Protein AF-A0A496A7C9-F1 (afdb_monomer_lite)

Radius of gyration: 26.33 Å; chains: 1; bounding box: 68×48×75 Å

pLDDT: mean 84.64, std 9.8, range [48.31, 96.0]

Secondary structure (DSSP, 8-state):
-HHHHHHHHHHHHHHHHHHHHHHS-HHHHHHHHHHHHHHHHHHHTSHHHHHSSHHHHHHHHTSSSPPHHHHHHHHHHHHHHHHHHHHSTTHHHHHHHHHHHHHHHHHHHHHHHHHHHHHHHHHHHHHHHHHHHHHHTT-S-PPPPS--TTTT---HHHHHHHHHHHHHH--HHHHHHHHHHHHHHHHHHHHHHHHHHHTT----HHHHHHHTTGGGHHHHHHHHHHHHHHHHHHHHHHHHHHHHHHHHHHHHHHHHHTT----PPPP------

Foldseek 3Di:
DVVVVVVVVVVVVQVLLVVLCVVVVVLLVVQLVVLLVVVLVVLCVDCCCVVVCLVVVLCVLCPPVHDPVSVVVSVVSSVVSSVCCCPPVNVVVSCCSRNVLSVLLSSLLSLLQLVLQVVLVVQQVVLVVVQVVCVVVVPPDRDDGDDCVVVDPPDPVVLLVVLVVVCVVPVVQLVVQLVVLLVVLLVVVVVVQVVCVVVVNDPPPVVCVVCSVVVSVVSNVSSVSSSSSSSSSSVNNNNVLSVQQVVLVVVVVVCVVVVHDDDDDRDDDDSPD

Sequence (273 aa):
MRFIARLVEDVMKIPKTLFFMVLNPIPLIVHLTWWSLFAALSIVFDDPFIEGGRWRQVAQIVSPPSSFGNYVTAVSIIFDEIIKEFTSDGGTYFFIFVMFPAFTISYREARGNLQGIAREQQAWTRWYHRQQETIAQENTFGESPPSSEDRKVNSYFRKALKTLLSMARNPMPLIVHFAYWFSAFTLFFAVIFAVTEWAGIVDTAGEFVKMLPGFALPPLVLALLSSYQETRGTVKGIAKVQQAWTEWHHRQQEAKTQETRFNAPPPLFDTAG

Structure (mmCIF, N/CA/C/O backbone):
data_AF-A0A496A7C9-F1
#
_entry.id   AF-A0A496A7C9-F1
#
loop_
_atom_site.group_PDB
_atom_site.id
_atom_site.type_symbol
_atom_site.label_atom_id
_atom_site.label_alt_id
_atom_site.label_comp_id
_atom_site.label_asym_id
_atom_site.label_entity_id
_atom_site.label_seq_id
_atom_site.pdbx_PDB_ins_code
_atom_site.Cartn_x
_atom_site.Cartn_y
_atom_site.Cartn_z
_atom_site.occupancy
_atom_site.B_iso_or_equiv
_atom_site.auth_seq_id
_atom_site.auth_comp_id
_atom_site.auth_asym_id
_atom_site.auth_atom_id
_atom_site.pdbx_PDB_model_num
ATOM 1 N N . MET A 1 1 ? -23.461 -20.975 -6.058 1.00 74.12 1 MET A N 1
ATOM 2 C CA . MET A 1 1 ? -23.997 -19.708 -5.497 1.00 74.12 1 MET A CA 1
ATOM 3 C C . MET A 1 1 ? -23.041 -18.990 -4.536 1.00 74.12 1 MET A C 1
ATOM 5 O O . MET A 1 1 ? -22.761 -17.829 -4.789 1.00 74.12 1 MET A O 1
ATOM 9 N N . ARG A 1 2 ? -22.476 -19.627 -3.490 1.00 84.25 2 ARG A N 1
ATOM 10 C CA . ARG A 1 2 ? -21.568 -18.944 -2.526 1.00 84.25 2 ARG A CA 1
ATOM 11 C C . ARG A 1 2 ? -20.325 -18.283 -3.150 1.00 84.25 2 ARG A C 1
ATOM 13 O O . ARG A 1 2 ? -19.909 -17.232 -2.683 1.00 84.25 2 ARG A O 1
ATOM 20 N N . PHE A 1 3 ? -19.750 -18.878 -4.198 1.00 82.44 3 PHE A N 1
ATOM 21 C CA . PHE A 1 3 ? -18.603 -18.306 -4.916 1.00 82.44 3 PHE A CA 1
ATOM 22 C C . PHE A 1 3 ? -18.962 -17.005 -5.651 1.00 82.44 3 PHE A C 1
ATOM 24 O O . PHE A 1 3 ? -18.274 -16.006 -5.492 1.00 82.44 3 PHE A O 1
ATOM 31 N N . ILE A 1 4 ? -20.085 -16.998 -6.377 1.00 79.06 4 ILE A N 1
ATOM 32 C CA . ILE A 1 4 ? -20.571 -15.821 -7.114 1.00 79.06 4 ILE A CA 1
ATOM 33 C C . ILE A 1 4 ? -20.898 -14.681 -6.145 1.00 79.06 4 ILE A C 1
ATOM 35 O O . ILE A 1 4 ? -20.503 -13.550 -6.390 1.00 79.06 4 ILE A O 1
ATOM 39 N N . ALA A 1 5 ? -21.542 -14.980 -5.011 1.00 81.62 5 ALA A N 1
ATOM 40 C CA . ALA A 1 5 ? -21.825 -13.971 -3.991 1.00 81.62 5 ALA A CA 1
ATOM 41 C C . ALA A 1 5 ? -20.541 -13.321 -3.441 1.00 81.62 5 ALA A C 1
ATOM 43 O O . ALA A 1 5 ? -20.479 -12.100 -3.343 1.00 81.62 5 ALA A O 1
ATOM 44 N N . ARG A 1 6 ? -19.494 -14.115 -3.158 1.00 80.75 6 ARG A N 1
ATOM 45 C CA . ARG A 1 6 ? -18.183 -13.585 -2.737 1.00 80.75 6 ARG A CA 1
ATOM 46 C C . ARG A 1 6 ? -17.515 -12.750 -3.827 1.00 80.75 6 ARG A C 1
ATOM 48 O O . ARG A 1 6 ? -16.959 -11.705 -3.523 1.00 80.75 6 ARG A O 1
ATOM 55 N N . LEU A 1 7 ? -17.597 -13.189 -5.083 1.00 78.25 7 LEU A N 1
ATOM 56 C CA . LEU A 1 7 ? -17.039 -12.449 -6.212 1.00 78.25 7 LEU A CA 1
ATOM 57 C C . LEU A 1 7 ? -17.712 -11.077 -6.361 1.00 78.25 7 LEU A C 1
ATOM 59 O O . LEU A 1 7 ? -17.025 -10.070 -6.477 1.00 78.25 7 LEU A O 1
ATOM 63 N N . VAL A 1 8 ? -19.046 -11.030 -6.312 1.00 79.25 8 VAL A N 1
ATOM 64 C CA . VAL A 1 8 ? -19.816 -9.777 -6.385 1.00 79.25 8 VAL A CA 1
ATOM 65 C C . VAL A 1 8 ? -19.461 -8.858 -5.216 1.00 79.25 8 VAL A C 1
ATOM 67 O O . VAL A 1 8 ? -19.205 -7.673 -5.423 1.00 79.25 8 VAL A O 1
ATOM 70 N N . GLU A 1 9 ? -19.373 -9.405 -4.002 1.00 83.00 9 GLU A N 1
ATOM 71 C CA . GLU A 1 9 ? -18.958 -8.652 -2.817 1.00 83.00 9 GLU A CA 1
ATOM 72 C C . GLU A 1 9 ? -17.548 -8.061 -2.979 1.00 83.00 9 GLU A C 1
ATOM 74 O O . GLU A 1 9 ? -17.307 -6.910 -2.615 1.00 83.00 9 GLU A O 1
ATOM 79 N N . ASP A 1 10 ? -16.617 -8.819 -3.558 1.00 83.94 10 ASP A N 1
ATOM 80 C CA . ASP A 1 10 ? -15.249 -8.363 -3.788 1.00 83.94 10 ASP A CA 1
ATOM 81 C C . ASP A 1 10 ? -15.159 -7.315 -4.904 1.00 83.94 10 ASP A C 1
ATOM 83 O O . ASP A 1 10 ? -14.413 -6.345 -4.760 1.00 83.94 10 ASP A O 1
ATOM 87 N N . VAL A 1 11 ? -15.968 -7.429 -5.962 1.00 82.88 11 VAL A N 1
ATOM 88 C CA . VAL A 1 11 ? -16.063 -6.407 -7.018 1.00 82.88 11 VAL A CA 1
ATOM 89 C C . VAL A 1 11 ? -16.583 -5.087 -6.446 1.00 82.88 11 VAL A C 1
ATOM 91 O O . VAL A 1 11 ? -16.019 -4.033 -6.733 1.00 82.88 11 VAL A O 1
ATOM 94 N N . MET A 1 12 ? -17.584 -5.121 -5.562 1.00 85.00 12 MET A N 1
ATOM 95 C CA . MET A 1 12 ? -18.120 -3.914 -4.915 1.00 85.00 12 MET A CA 1
ATOM 96 C C . MET A 1 12 ? -17.115 -3.212 -3.982 1.00 85.00 12 MET A C 1
ATOM 98 O O . MET A 1 12 ? -17.267 -2.023 -3.695 1.00 85.00 12 MET A O 1
ATOM 102 N N . LYS A 1 13 ? -16.069 -3.908 -3.515 1.00 90.38 13 LYS A N 1
ATOM 103 C CA . LYS A 1 13 ? -14.991 -3.315 -2.699 1.00 90.38 13 LYS A CA 1
ATOM 104 C C . LYS A 1 13 ? -13.980 -2.528 -3.534 1.00 90.38 13 LYS A C 1
ATOM 106 O O . LYS A 1 13 ? -13.285 -1.677 -2.972 1.00 90.38 13 LYS A O 1
ATOM 111 N N . ILE A 1 14 ? -13.891 -2.782 -4.844 1.00 91.56 14 ILE A N 1
ATOM 112 C CA . ILE A 1 14 ? -12.918 -2.118 -5.723 1.00 91.56 14 ILE A CA 1
ATOM 113 C C . ILE A 1 14 ? -13.194 -0.605 -5.810 1.00 91.56 14 ILE A C 1
ATOM 115 O O . ILE A 1 14 ? -12.288 0.151 -5.453 1.00 91.56 14 ILE A O 1
ATOM 119 N N . PRO A 1 15 ? -14.407 -0.123 -6.171 1.00 92.88 15 PRO A N 1
ATOM 120 C CA . PRO A 1 15 ? -14.681 1.315 -6.249 1.00 92.88 15 PRO A CA 1
ATOM 121 C C . PRO A 1 15 ? -14.447 2.034 -4.921 1.00 92.88 15 PRO A C 1
ATOM 123 O O . PRO A 1 15 ? -13.837 3.096 -4.903 1.00 92.88 15 PRO A O 1
ATOM 126 N N . LYS A 1 16 ? -14.842 1.415 -3.801 1.00 90.38 16 LYS A N 1
ATOM 127 C CA . LYS A 1 16 ? -14.626 1.966 -2.455 1.00 90.38 16 LYS A CA 1
ATOM 128 C C . LYS A 1 16 ? -13.148 2.127 -2.125 1.00 90.38 16 LYS A C 1
ATOM 130 O O . LYS A 1 16 ? -12.730 3.146 -1.585 1.00 90.38 16 LYS A O 1
ATOM 135 N N . THR A 1 17 ? -12.340 1.126 -2.470 1.00 93.56 17 THR A N 1
ATOM 136 C CA . THR A 1 17 ? -10.892 1.171 -2.241 1.00 93.56 17 THR A CA 1
ATOM 137 C C . THR A 1 17 ? -10.233 2.237 -3.116 1.00 93.56 17 THR A C 1
ATOM 139 O O . THR A 1 17 ? -9.382 2.982 -2.632 1.00 93.56 17 THR A O 1
ATOM 142 N N . LEU A 1 18 ? -10.653 2.356 -4.379 1.00 93.94 18 LEU A N 1
ATOM 143 C CA . LEU A 1 18 ? -10.179 3.400 -5.288 1.00 93.94 18 LEU A CA 1
ATOM 144 C C . LEU A 1 18 ? -10.565 4.796 -4.795 1.00 93.94 18 LEU A C 1
ATOM 146 O O . LEU A 1 18 ? -9.706 5.668 -4.719 1.00 93.94 18 LEU A O 1
ATOM 150 N N . PHE A 1 19 ? -11.818 4.994 -4.388 1.00 94.19 19 PHE A N 1
ATOM 151 C CA . PHE A 1 19 ? -12.289 6.253 -3.820 1.00 94.19 19 PHE A CA 1
ATOM 152 C C . PHE A 1 19 ? -11.509 6.623 -2.552 1.00 94.19 19 PHE A C 1
ATOM 154 O O . PHE A 1 19 ? -11.002 7.737 -2.435 1.00 94.19 19 PHE A O 1
ATOM 161 N N . PHE A 1 20 ? -11.297 5.662 -1.647 1.00 92.44 20 PHE A N 1
ATOM 162 C CA . PHE A 1 20 ? -10.473 5.860 -0.454 1.00 92.44 20 PHE A CA 1
ATOM 163 C C . PHE A 1 20 ? -9.033 6.264 -0.796 1.00 92.44 20 PHE A C 1
ATOM 165 O O . PHE A 1 20 ? -8.463 7.136 -0.136 1.00 92.44 20 PHE A O 1
ATOM 172 N N . MET A 1 21 ? -8.443 5.646 -1.822 1.00 94.25 21 MET A N 1
ATOM 173 C CA . MET A 1 21 ? -7.103 5.979 -2.302 1.00 94.25 21 MET A CA 1
ATOM 174 C C . MET A 1 21 ? -7.046 7.390 -2.902 1.00 94.25 21 MET A C 1
ATOM 176 O O . MET A 1 21 ? -6.104 8.122 -2.617 1.00 94.25 21 MET A O 1
ATOM 180 N N . VAL A 1 22 ? -8.061 7.806 -3.667 1.00 92.62 22 VAL A N 1
ATOM 181 C CA . VAL A 1 22 ? -8.163 9.168 -4.224 1.00 92.62 22 VAL A CA 1
ATOM 182 C C . VAL A 1 22 ? -8.283 10.213 -3.114 1.00 92.62 22 VAL A C 1
ATOM 184 O O . VAL A 1 22 ? -7.610 11.238 -3.165 1.00 92.62 22 VAL A O 1
ATOM 187 N N . LEU A 1 23 ? -9.070 9.936 -2.069 1.00 91.81 23 LEU A N 1
ATOM 188 C CA . LEU A 1 23 ? -9.181 10.811 -0.896 1.00 91.81 23 LEU A CA 1
ATOM 189 C C . LEU A 1 23 ? -7.909 10.840 -0.034 1.00 91.81 23 LEU A C 1
ATOM 191 O O . LEU A 1 23 ? -7.723 11.755 0.767 1.00 91.81 23 LEU A O 1
ATOM 195 N N . ASN A 1 24 ? -7.028 9.847 -0.175 1.00 90.38 24 ASN A N 1
ATOM 196 C CA . ASN A 1 24 ? -5.774 9.739 0.564 1.00 90.38 24 ASN A CA 1
ATOM 197 C C . ASN A 1 24 ? -4.604 9.520 -0.409 1.00 90.38 24 ASN A C 1
ATOM 199 O O . ASN A 1 24 ? -3.995 8.450 -0.378 1.00 90.38 24 ASN A O 1
ATOM 203 N N . PRO A 1 25 ? -4.245 10.510 -1.249 1.00 92.19 25 PRO A N 1
ATOM 204 C CA . PRO A 1 25 ? -3.313 10.309 -2.360 1.00 92.19 25 PRO A CA 1
ATOM 205 C C . PRO A 1 25 ? -1.847 10.213 -1.919 1.00 92.19 25 PRO A C 1
ATOM 207 O O . PRO A 1 25 ? -0.990 9.856 -2.721 1.00 92.19 25 PRO A O 1
ATOM 210 N N . ILE A 1 26 ? -1.532 10.515 -0.652 1.00 90.81 26 ILE A N 1
ATOM 211 C CA . ILE A 1 26 ? -0.152 10.565 -0.139 1.00 90.81 26 ILE A CA 1
ATOM 212 C C . ILE A 1 26 ? 0.637 9.278 -0.443 1.00 90.81 26 ILE A C 1
ATOM 214 O O . ILE A 1 26 ? 1.744 9.402 -0.961 1.00 90.81 26 ILE A O 1
ATOM 218 N N . PRO A 1 27 ? 0.130 8.053 -0.188 1.00 88.81 27 PRO A N 1
ATOM 219 C CA . PRO A 1 27 ? 0.852 6.834 -0.543 1.00 88.81 27 PRO A CA 1
ATOM 220 C C . PRO A 1 27 ? 1.138 6.710 -2.039 1.00 88.81 27 PRO A C 1
ATOM 222 O O . PRO A 1 27 ? 2.217 6.262 -2.409 1.00 88.81 27 PRO A O 1
ATOM 225 N N . LEU A 1 28 ? 0.196 7.123 -2.893 1.00 91.06 28 LEU A N 1
ATOM 226 C CA . LEU A 1 28 ? 0.373 7.102 -4.344 1.00 91.06 28 LEU A CA 1
ATOM 227 C C . LEU A 1 28 ? 1.445 8.092 -4.781 1.00 91.06 28 LEU A C 1
ATOM 229 O O . LEU A 1 28 ? 2.358 7.703 -5.496 1.00 91.06 28 LEU A O 1
ATOM 233 N N . ILE A 1 29 ? 1.394 9.329 -4.286 1.00 89.19 29 ILE A N 1
ATOM 234 C CA . ILE A 1 29 ? 2.415 10.347 -4.565 1.00 89.19 29 ILE A CA 1
ATOM 235 C C . ILE A 1 29 ? 3.792 9.850 -4.116 1.00 89.19 29 ILE A C 1
ATOM 237 O O . ILE A 1 29 ? 4.745 9.913 -4.881 1.00 89.19 29 ILE A O 1
ATOM 241 N N . VAL A 1 30 ? 3.898 9.301 -2.902 1.00 86.94 30 VAL A N 1
ATOM 242 C CA . VAL A 1 30 ? 5.163 8.772 -2.374 1.00 86.94 30 VAL A CA 1
ATOM 243 C C . VAL A 1 30 ? 5.693 7.638 -3.250 1.00 86.94 30 VAL A C 1
ATOM 245 O O . VAL A 1 30 ? 6.871 7.650 -3.598 1.00 86.94 30 VAL A O 1
ATOM 248 N N . HIS A 1 31 ? 4.856 6.669 -3.627 1.00 88.62 31 HIS A N 1
ATOM 249 C CA . HIS A 1 31 ? 5.293 5.562 -4.475 1.00 88.62 31 HIS A CA 1
ATOM 250 C C . HIS A 1 31 ? 5.649 6.006 -5.890 1.00 88.62 31 HIS A C 1
ATOM 252 O O . HIS A 1 31 ? 6.675 5.563 -6.393 1.00 88.62 31 HIS A O 1
ATOM 258 N N . LEU A 1 32 ? 4.877 6.908 -6.497 1.00 87.31 32 LEU A N 1
ATOM 259 C CA . LEU A 1 32 ? 5.213 7.490 -7.794 1.00 87.31 32 LEU A CA 1
ATOM 260 C C . LEU A 1 32 ? 6.556 8.210 -7.740 1.00 87.31 32 LEU A C 1
ATOM 262 O O . LEU A 1 32 ? 7.404 7.951 -8.580 1.00 87.31 32 LEU A O 1
ATOM 266 N N . THR A 1 33 ? 6.804 9.030 -6.717 1.00 83.88 33 THR A N 1
ATOM 267 C CA . THR A 1 33 ? 8.101 9.696 -6.550 1.00 83.88 33 THR A CA 1
ATOM 268 C C . THR A 1 33 ? 9.239 8.686 -6.419 1.00 83.88 33 THR A C 1
ATOM 270 O O . THR A 1 33 ? 10.248 8.826 -7.101 1.00 83.88 33 THR A O 1
ATOM 273 N N . TRP A 1 34 ? 9.092 7.646 -5.592 1.00 86.00 34 TRP A N 1
ATOM 274 C CA . TRP A 1 34 ? 10.136 6.628 -5.433 1.00 86.00 34 TRP A CA 1
ATOM 275 C C . TRP A 1 34 ? 10.398 5.832 -6.709 1.00 86.00 34 TRP A C 1
ATOM 277 O O . TRP A 1 34 ? 11.557 5.607 -7.042 1.00 86.00 34 TRP A O 1
ATOM 287 N N . TRP A 1 35 ? 9.352 5.423 -7.426 1.00 84.94 35 TRP A N 1
ATOM 288 C CA . TRP A 1 35 ? 9.499 4.687 -8.680 1.00 84.94 35 TRP A CA 1
ATOM 289 C C . TRP A 1 35 ? 10.070 5.563 -9.794 1.00 84.94 35 TRP A C 1
ATOM 291 O O . TRP A 1 35 ? 10.943 5.104 -10.520 1.00 84.94 35 TRP A O 1
ATOM 301 N N . SER A 1 36 ? 9.670 6.834 -9.874 1.00 79.50 36 SER A N 1
ATOM 302 C CA . SER A 1 36 ? 10.271 7.801 -10.796 1.00 79.50 36 SER A CA 1
ATOM 303 C C . SER A 1 36 ? 11.746 8.045 -10.483 1.00 79.50 36 SER A C 1
ATOM 305 O O . SER A 1 36 ? 12.554 8.081 -11.402 1.00 79.50 36 SER A O 1
ATOM 307 N N . LEU A 1 37 ? 12.121 8.164 -9.202 1.00 80.81 37 LEU A N 1
ATOM 308 C CA . LEU A 1 37 ? 13.524 8.288 -8.791 1.00 80.81 37 LEU A CA 1
ATOM 309 C C . LEU A 1 37 ? 14.322 7.024 -9.111 1.00 80.81 37 LEU A C 1
ATOM 311 O O . LEU A 1 37 ? 15.438 7.121 -9.608 1.00 80.81 37 LEU A O 1
ATOM 315 N N . PHE A 1 38 ? 13.760 5.846 -8.841 1.00 82.31 38 PHE A N 1
ATOM 316 C CA . PHE A 1 38 ? 14.398 4.574 -9.162 1.00 82.31 38 PHE A CA 1
ATOM 317 C C . PHE A 1 38 ? 14.635 4.442 -10.666 1.00 82.31 38 PHE A C 1
ATOM 319 O O . PHE A 1 38 ? 15.742 4.129 -11.082 1.00 82.31 38 PHE A O 1
ATOM 326 N N . ALA A 1 39 ? 13.628 4.745 -11.479 1.00 81.62 39 ALA A N 1
ATOM 327 C CA . ALA A 1 39 ? 13.737 4.633 -12.921 1.00 81.62 39 ALA A CA 1
ATOM 328 C C . ALA A 1 39 ? 14.667 5.709 -13.518 1.00 81.62 39 ALA A C 1
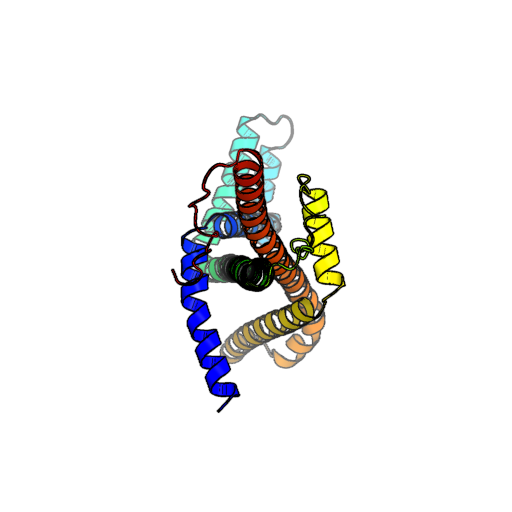ATOM 330 O O . ALA A 1 39 ? 15.463 5.404 -14.398 1.00 81.62 39 ALA A O 1
ATOM 331 N N . ALA A 1 40 ? 14.661 6.930 -12.972 1.00 79.00 40 ALA A N 1
ATOM 332 C CA . ALA A 1 40 ? 15.655 7.953 -13.296 1.00 79.00 40 ALA A CA 1
ATOM 333 C C . ALA A 1 40 ? 17.087 7.492 -12.975 1.00 79.00 40 ALA A C 1
ATOM 335 O O . ALA A 1 40 ? 17.990 7.692 -13.780 1.00 79.00 40 ALA A O 1
ATOM 336 N N . LEU A 1 41 ? 17.298 6.841 -11.825 1.00 80.44 41 LEU A N 1
ATOM 337 C CA . LEU A 1 41 ? 18.592 6.246 -11.487 1.00 80.44 41 LEU A CA 1
ATOM 338 C C . LEU A 1 41 ? 18.960 5.128 -12.465 1.00 80.44 41 LEU A C 1
ATOM 340 O O . LEU A 1 41 ? 20.096 5.095 -12.919 1.00 80.44 41 LEU A O 1
ATOM 344 N N . SER A 1 42 ? 18.022 4.248 -12.824 1.00 80.31 42 SER A N 1
ATOM 345 C CA . SER A 1 42 ? 18.268 3.192 -13.810 1.00 80.31 42 SER A CA 1
ATOM 346 C C . SER A 1 42 ? 18.713 3.753 -15.158 1.00 80.31 42 SER A C 1
ATOM 348 O O . SER A 1 42 ? 19.663 3.223 -15.709 1.00 80.31 42 SER A O 1
ATOM 350 N N . ILE A 1 43 ? 18.113 4.850 -15.635 1.00 78.19 43 ILE A N 1
ATOM 351 C CA . ILE A 1 43 ? 18.535 5.533 -16.873 1.00 78.19 43 ILE A CA 1
ATOM 352 C C . ILE A 1 43 ? 19.975 6.050 -16.756 1.00 78.19 43 ILE A C 1
ATOM 354 O O . ILE A 1 43 ? 20.771 5.897 -17.675 1.00 78.19 43 ILE A O 1
ATOM 358 N N . VAL A 1 44 ? 20.339 6.630 -15.609 1.00 75.56 44 VAL A N 1
ATOM 359 C CA . VAL A 1 44 ? 21.707 7.122 -15.365 1.00 75.56 44 VAL A CA 1
ATOM 360 C C . VAL A 1 44 ? 22.731 5.983 -15.311 1.00 75.56 44 VAL A C 1
ATOM 362 O O . VAL A 1 44 ? 23.897 6.193 -15.637 1.00 75.56 44 VAL A O 1
ATOM 365 N N . PHE A 1 45 ? 22.317 4.789 -14.894 1.00 76.25 45 PHE A N 1
ATOM 366 C CA . PHE A 1 45 ? 23.178 3.607 -14.846 1.00 76.25 45 PHE A CA 1
ATOM 367 C C . PHE A 1 45 ? 23.091 2.729 -16.096 1.00 76.25 45 PHE A C 1
ATOM 369 O O . PHE A 1 45 ? 23.772 1.708 -16.139 1.00 76.25 45 PHE A O 1
ATOM 376 N N . ASP A 1 46 ? 22.276 3.102 -17.081 1.00 76.12 46 ASP A N 1
ATOM 377 C CA . ASP A 1 46 ? 22.123 2.331 -18.305 1.00 76.12 46 ASP A CA 1
ATOM 378 C C . ASP A 1 46 ? 23.333 2.533 -19.230 1.00 76.12 46 ASP A C 1
ATOM 380 O O . ASP A 1 46 ? 23.898 3.633 -19.334 1.00 76.12 46 ASP A O 1
ATOM 384 N N . ASP A 1 47 ? 23.722 1.464 -19.922 1.00 65.12 47 ASP A N 1
ATOM 385 C CA . ASP A 1 47 ? 24.888 1.436 -20.807 1.00 65.12 47 ASP A CA 1
ATOM 386 C C . ASP A 1 47 ? 24.842 2.541 -21.882 1.00 65.12 47 ASP A C 1
ATOM 388 O O . ASP A 1 47 ? 25.863 3.194 -22.093 1.00 65.12 47 ASP A O 1
ATOM 392 N N . PRO A 1 48 ? 23.698 2.897 -22.503 1.00 72.31 48 PRO A N 1
ATOM 393 C CA . PRO A 1 48 ? 23.623 4.008 -23.450 1.00 72.31 48 PRO A CA 1
ATOM 394 C C . PRO A 1 48 ? 23.995 5.369 -22.848 1.00 72.31 48 PRO A C 1
ATOM 396 O O . PRO A 1 48 ? 24.555 6.208 -23.553 1.00 72.31 48 PRO A O 1
ATOM 399 N N . PHE A 1 49 ? 23.738 5.615 -21.559 1.00 72.62 49 PHE A N 1
ATOM 400 C CA . PHE A 1 49 ? 24.132 6.872 -20.915 1.00 72.62 49 PHE A CA 1
ATOM 401 C C . PHE A 1 49 ? 25.631 6.894 -20.590 1.00 72.62 49 PHE A C 1
ATOM 403 O O . PHE A 1 49 ? 26.317 7.901 -20.820 1.00 72.62 49 PHE A O 1
ATOM 410 N N . ILE A 1 50 ? 26.142 5.765 -20.089 1.00 71.81 50 ILE A N 1
ATOM 411 C CA . ILE A 1 50 ? 27.546 5.579 -19.705 1.00 71.81 50 ILE A CA 1
ATOM 412 C C . ILE A 1 50 ? 28.454 5.559 -20.946 1.00 71.81 50 ILE A C 1
ATOM 414 O O . ILE A 1 50 ? 29.486 6.240 -20.986 1.00 71.81 50 ILE A O 1
ATOM 418 N N . GLU A 1 51 ? 28.060 4.818 -21.977 1.00 74.50 51 GLU A N 1
ATOM 419 C CA . GLU A 1 51 ? 28.824 4.591 -23.203 1.00 74.50 51 GLU A CA 1
ATOM 420 C C . GLU A 1 51 ? 28.541 5.643 -24.285 1.00 74.50 51 GLU A C 1
ATOM 422 O O . GLU A 1 51 ? 29.449 6.004 -25.039 1.00 74.50 51 GLU A O 1
ATOM 427 N N . GLY A 1 52 ? 27.338 6.228 -24.322 1.00 70.62 52 GLY A N 1
ATOM 428 C CA . GLY A 1 52 ? 26.895 7.206 -25.330 1.00 70.62 52 GLY A CA 1
ATOM 429 C C . GLY A 1 52 ? 27.509 8.606 -25.217 1.00 70.62 52 GLY A C 1
ATOM 430 O O . GLY A 1 52 ? 27.014 9.567 -25.804 1.00 70.62 52 GLY A O 1
ATOM 431 N N . GLY A 1 53 ? 28.592 8.767 -24.453 1.00 71.50 53 GLY A N 1
ATOM 432 C CA . GLY A 1 53 ? 29.395 9.991 -24.403 1.00 71.50 53 GLY A CA 1
ATOM 433 C C . GLY A 1 53 ? 28.824 11.132 -23.552 1.00 71.50 53 GLY A C 1
ATOM 434 O O . GLY A 1 53 ? 29.603 11.990 -23.132 1.00 71.50 53 GLY A O 1
ATOM 435 N N . ARG A 1 54 ? 27.526 11.133 -23.210 1.00 79.44 54 ARG A N 1
ATOM 436 C CA . ARG A 1 54 ? 26.932 12.111 -22.272 1.00 79.44 54 ARG A CA 1
ATOM 437 C C . ARG A 1 54 ? 27.519 11.979 -20.866 1.00 79.44 54 ARG A C 1
ATOM 439 O O . ARG A 1 54 ? 27.875 12.995 -20.269 1.00 79.44 54 ARG A O 1
ATOM 446 N N . TRP A 1 55 ? 27.763 10.759 -20.380 1.00 80.94 55 TRP A N 1
ATOM 447 C CA . TRP A 1 55 ? 28.490 10.566 -19.122 1.00 80.94 55 TRP A CA 1
ATOM 448 C C . TRP A 1 55 ? 29.915 11.132 -19.162 1.00 80.94 55 TRP A C 1
ATOM 450 O O . TRP A 1 55 ? 30.359 11.751 -18.199 1.00 80.94 55 TRP A O 1
ATOM 460 N N . ARG A 1 56 ? 30.630 11.008 -20.291 1.00 83.94 56 ARG A N 1
ATOM 461 C CA . ARG A 1 56 ? 31.964 11.620 -20.441 1.00 83.94 56 ARG A CA 1
ATOM 462 C C . ARG A 1 56 ? 31.903 13.145 -20.370 1.00 83.94 56 ARG A C 1
ATOM 464 O O . ARG A 1 56 ? 32.783 13.740 -19.759 1.00 83.94 56 ARG A O 1
ATOM 471 N N . GLN A 1 57 ? 30.870 13.767 -20.938 1.00 84.62 57 GLN A N 1
ATOM 472 C CA . GLN A 1 57 ? 30.649 15.213 -20.820 1.00 84.62 57 GLN A CA 1
ATOM 473 C C . GLN A 1 57 ? 30.381 15.614 -19.366 1.00 84.62 57 GLN A C 1
ATOM 475 O O . GLN A 1 57 ? 31.016 16.537 -18.860 1.00 84.62 57 GLN A O 1
ATOM 480 N N . VAL A 1 58 ? 29.511 14.879 -18.664 1.00 86.00 58 VAL A N 1
ATOM 481 C CA . VAL A 1 58 ? 29.253 15.081 -17.230 1.00 86.00 58 VAL A CA 1
ATOM 482 C C . VAL A 1 58 ? 30.548 14.952 -16.423 1.00 86.00 58 VAL A C 1
ATOM 484 O O . VAL A 1 58 ? 30.881 15.859 -15.663 1.00 86.00 58 VAL A O 1
ATOM 487 N N . ALA A 1 59 ? 31.318 13.882 -16.641 1.00 86.12 59 ALA A N 1
ATOM 488 C CA . ALA A 1 59 ? 32.585 13.618 -15.961 1.00 86.12 59 ALA A CA 1
ATOM 489 C C . ALA A 1 59 ? 33.635 14.715 -16.214 1.00 86.12 59 ALA A C 1
ATOM 491 O O . ALA A 1 59 ? 34.356 15.098 -15.295 1.00 86.12 59 ALA A O 1
ATOM 492 N N . GLN A 1 60 ? 33.700 15.260 -17.433 1.00 88.44 60 GLN A N 1
ATOM 493 C CA . GLN A 1 60 ? 34.580 16.384 -17.768 1.00 88.44 60 GLN A CA 1
ATOM 494 C C . GLN A 1 60 ? 34.155 17.675 -17.058 1.00 88.44 60 GLN A C 1
ATOM 496 O O . GLN A 1 60 ? 35.006 18.379 -16.520 1.00 88.44 60 GLN A O 1
ATOM 501 N N . ILE A 1 61 ? 32.852 17.966 -16.991 1.00 87.06 61 ILE A N 1
ATOM 502 C CA . ILE A 1 61 ? 32.309 19.171 -16.339 1.00 87.06 61 ILE A CA 1
ATOM 503 C C . ILE A 1 61 ? 32.582 19.164 -14.827 1.00 87.06 61 ILE A C 1
ATOM 505 O O . ILE A 1 61 ? 32.949 20.197 -14.258 1.00 87.06 61 ILE A O 1
ATOM 509 N N . VAL A 1 62 ? 32.427 18.009 -14.172 1.00 88.31 62 VAL A N 1
ATOM 510 C CA . VAL A 1 62 ? 32.658 17.859 -12.722 1.00 88.31 62 VAL A CA 1
ATOM 511 C C . VAL A 1 62 ? 34.117 17.563 -12.362 1.00 88.31 62 VAL A C 1
ATOM 513 O O . VAL A 1 62 ? 34.436 17.435 -11.180 1.00 88.31 62 VAL A O 1
ATOM 516 N N . SER A 1 63 ? 35.014 17.463 -13.350 1.00 88.00 63 SER A N 1
ATOM 517 C CA . SER A 1 63 ? 36.434 17.221 -13.090 1.00 88.00 63 SER A CA 1
ATOM 518 C C . SER A 1 63 ? 37.078 18.413 -12.356 1.00 88.00 63 SER A C 1
ATOM 520 O O . SER A 1 63 ? 36.772 19.570 -12.665 1.00 88.00 63 SER A O 1
ATOM 522 N N . PRO A 1 64 ? 37.939 18.175 -11.347 1.00 86.00 64 PRO A N 1
ATOM 523 C CA . PRO A 1 64 ? 38.576 19.261 -10.615 1.00 86.00 64 PRO A CA 1
ATOM 524 C C . PRO A 1 64 ? 39.481 20.139 -11.503 1.00 86.00 64 PRO A C 1
ATOM 526 O O . PRO A 1 64 ? 40.227 19.597 -12.320 1.00 86.00 64 PRO A O 1
ATOM 529 N N . PRO A 1 65 ? 39.509 21.471 -11.286 1.00 79.56 65 PRO A N 1
ATOM 530 C CA . PRO A 1 65 ? 38.704 22.211 -10.314 1.00 79.56 65 PRO A CA 1
ATOM 531 C C . PRO A 1 65 ? 37.270 22.459 -10.821 1.00 79.56 65 PRO A C 1
ATOM 533 O O . PRO A 1 65 ? 37.053 23.157 -11.808 1.00 79.56 65 PRO A O 1
ATOM 536 N N . SER A 1 66 ? 36.276 21.935 -10.100 1.00 81.69 66 SER A N 1
ATOM 537 C CA . SER A 1 66 ? 34.855 22.065 -10.442 1.00 81.69 66 SER A CA 1
ATOM 538 C C . SER A 1 66 ? 34.178 23.149 -9.600 1.00 81.69 66 SER A C 1
ATOM 540 O O . SER A 1 66 ? 34.321 23.154 -8.375 1.00 81.69 66 SER A O 1
ATOM 542 N N . SER A 1 67 ? 33.392 24.025 -10.225 1.00 91.81 67 SER A N 1
ATOM 543 C CA . SER A 1 67 ? 32.564 25.015 -9.519 1.00 91.81 67 SER A CA 1
ATOM 544 C C . SER A 1 67 ? 31.185 24.449 -9.148 1.00 91.81 67 SER A C 1
ATOM 546 O O . SER A 1 67 ? 30.735 23.475 -9.747 1.00 91.81 67 SER A O 1
ATOM 548 N N . PHE A 1 68 ? 30.458 25.089 -8.223 1.00 87.38 68 PHE A N 1
ATOM 549 C CA . PHE A 1 68 ? 29.043 24.761 -7.976 1.00 87.38 68 PHE A CA 1
ATOM 550 C C . PHE A 1 68 ? 28.199 24.842 -9.262 1.00 87.38 68 PHE A C 1
ATOM 552 O O . PHE A 1 68 ? 27.359 23.979 -9.503 1.00 87.38 68 PHE A O 1
ATOM 559 N N . GLY A 1 69 ? 28.479 25.825 -10.128 1.00 88.88 69 GLY A N 1
ATOM 560 C CA . GLY A 1 69 ? 27.823 25.955 -11.431 1.00 88.88 69 GLY A CA 1
ATOM 561 C C . GLY A 1 69 ? 28.035 24.731 -12.324 1.00 88.88 69 GLY A C 1
ATOM 562 O O . GLY A 1 69 ? 27.098 24.293 -12.982 1.00 88.88 69 GLY A O 1
ATOM 563 N N . ASN A 1 70 ? 29.214 24.107 -12.278 1.00 85.81 70 ASN A N 1
ATOM 564 C CA . ASN A 1 70 ? 29.491 22.885 -13.035 1.00 85.81 70 ASN A CA 1
ATOM 565 C C . ASN A 1 70 ? 28.625 21.710 -12.556 1.00 85.81 70 ASN A C 1
ATOM 567 O O . ASN A 1 70 ? 28.107 20.963 -13.382 1.00 85.81 70 ASN A O 1
ATOM 571 N N . TYR A 1 71 ? 28.415 21.568 -11.243 1.00 80.75 71 TYR A N 1
ATOM 572 C CA . TYR A 1 71 ? 27.508 20.545 -10.707 1.00 80.75 71 TYR A CA 1
ATOM 573 C C . TYR A 1 71 ? 26.058 20.794 -11.129 1.00 80.75 71 TYR A C 1
ATOM 575 O O . TYR A 1 71 ? 25.370 19.849 -11.504 1.00 80.75 71 TYR A O 1
ATOM 583 N N . VAL A 1 72 ? 25.601 22.051 -11.133 1.00 86.81 72 VAL A N 1
ATOM 584 C CA . VAL A 1 72 ? 24.258 22.404 -11.629 1.00 86.81 72 VAL A CA 1
ATOM 585 C C . VAL A 1 72 ? 24.114 22.052 -13.112 1.00 86.81 72 VAL A C 1
ATOM 587 O O . VAL A 1 72 ? 23.117 21.444 -13.498 1.00 86.81 72 VAL A O 1
ATOM 590 N N . THR A 1 73 ? 25.120 22.353 -13.936 1.00 85.12 73 THR A N 1
ATOM 591 C CA . THR A 1 73 ? 25.131 21.989 -15.362 1.00 85.12 73 THR A CA 1
ATOM 592 C C . THR A 1 73 ? 25.120 20.473 -15.564 1.00 85.12 73 THR A C 1
ATOM 594 O O . THR A 1 73 ? 24.337 19.970 -16.365 1.00 85.12 73 THR A O 1
ATOM 597 N N . ALA A 1 74 ? 25.932 19.726 -14.811 1.00 81.94 74 ALA A N 1
ATOM 598 C CA . ALA A 1 74 ? 25.952 18.264 -14.854 1.00 81.94 74 ALA A CA 1
ATOM 599 C C . ALA A 1 74 ? 24.587 17.658 -14.492 1.00 81.94 74 ALA A C 1
ATOM 601 O O . ALA A 1 74 ? 24.083 16.787 -15.199 1.00 81.94 74 ALA A O 1
ATOM 602 N N . VAL A 1 75 ? 23.959 18.168 -13.430 1.00 81.56 75 VAL A N 1
ATOM 603 C CA . VAL A 1 75 ? 22.605 17.780 -13.024 1.00 81.56 75 VAL A CA 1
ATOM 604 C C . VAL A 1 75 ? 21.595 18.106 -14.126 1.00 81.56 75 VAL A C 1
ATOM 606 O O . VAL A 1 75 ? 20.770 17.259 -14.448 1.00 81.56 75 VAL A O 1
ATOM 609 N N . SER A 1 76 ? 21.684 19.277 -14.764 1.00 86.62 76 SER A N 1
ATOM 610 C CA . SER A 1 76 ? 20.799 19.641 -15.877 1.00 86.62 76 SER A CA 1
ATOM 611 C C . SER A 1 76 ? 20.919 18.689 -17.070 1.00 86.62 76 SER A C 1
ATOM 613 O O . SER A 1 76 ? 19.900 18.370 -17.671 1.00 86.62 76 SER A O 1
ATOM 615 N N . ILE A 1 77 ? 22.127 18.227 -17.410 1.00 82.31 77 ILE A N 1
ATOM 616 C CA . ILE A 1 77 ? 22.345 17.256 -18.498 1.00 82.31 77 ILE A CA 1
ATOM 617 C C . ILE A 1 77 ? 21.720 15.902 -18.144 1.00 82.31 77 ILE A C 1
ATOM 619 O O . ILE A 1 77 ? 21.068 15.287 -18.983 1.00 82.31 77 ILE A O 1
ATOM 623 N N . ILE A 1 78 ? 21.881 15.454 -16.894 1.00 81.94 78 ILE A N 1
ATOM 624 C CA . ILE A 1 78 ? 21.241 14.230 -16.394 1.00 81.94 78 ILE A CA 1
ATOM 625 C C . ILE A 1 78 ? 19.711 14.356 -16.473 1.00 81.94 78 ILE A C 1
ATOM 627 O O . ILE A 1 78 ? 19.045 13.449 -16.965 1.00 81.94 78 ILE A O 1
ATOM 631 N N . PHE A 1 79 ? 19.149 15.488 -16.040 1.00 82.50 79 PHE A N 1
ATOM 632 C CA . PHE A 1 79 ? 17.708 15.736 -16.123 1.00 82.50 79 PHE A CA 1
ATOM 633 C C . PHE A 1 79 ? 17.195 15.804 -17.563 1.00 82.50 79 PHE A C 1
ATOM 635 O O . PHE A 1 79 ? 16.114 15.287 -17.821 1.00 82.50 79 PHE A O 1
ATOM 642 N N . ASP A 1 80 ? 17.944 16.406 -18.488 1.00 84.12 80 ASP A N 1
ATOM 643 C CA . ASP A 1 80 ? 17.585 16.437 -19.910 1.00 84.12 80 ASP A CA 1
ATOM 644 C C . ASP A 1 80 ? 17.493 15.022 -20.494 1.00 84.12 80 ASP A C 1
ATOM 646 O O . ASP A 1 80 ? 16.521 14.706 -21.175 1.00 84.12 80 ASP A O 1
ATOM 650 N N . GLU A 1 81 ? 18.444 14.137 -20.165 1.00 81.56 81 GLU A N 1
ATOM 651 C CA . GLU A 1 81 ? 18.381 12.740 -20.610 1.00 81.56 81 GLU A CA 1
ATOM 652 C C . GLU A 1 81 ? 17.184 12.001 -20.014 1.00 81.56 81 GLU A C 1
ATOM 654 O O . GLU A 1 81 ? 16.454 11.330 -20.738 1.00 81.56 81 GLU A O 1
ATOM 659 N N . ILE A 1 82 ? 16.937 12.172 -18.712 1.00 80.38 82 ILE A N 1
ATOM 660 C CA . ILE A 1 82 ? 15.765 11.597 -18.046 1.00 80.38 82 ILE A CA 1
ATOM 661 C C . ILE A 1 82 ? 14.488 12.074 -18.750 1.00 80.38 82 ILE A C 1
ATOM 663 O O . ILE A 1 82 ? 13.656 11.260 -19.126 1.00 80.38 82 ILE A O 1
ATOM 667 N N . ILE A 1 83 ? 14.326 13.380 -18.984 1.00 81.12 83 ILE A N 1
ATOM 668 C CA . ILE A 1 83 ? 13.133 13.927 -19.650 1.00 81.12 83 ILE A CA 1
ATOM 669 C C . ILE A 1 83 ? 12.998 13.371 -21.066 1.00 81.12 83 ILE A C 1
ATOM 671 O O . ILE A 1 83 ? 11.901 12.980 -21.469 1.00 81.12 83 ILE A O 1
ATOM 675 N N . LYS A 1 84 ? 14.093 13.320 -21.823 1.00 83.12 84 LYS A N 1
ATOM 676 C CA . LYS A 1 84 ? 14.106 12.785 -23.183 1.00 83.12 84 LYS A CA 1
ATOM 677 C C . LYS A 1 84 ? 13.669 11.320 -23.211 1.00 83.12 84 LYS A C 1
ATOM 679 O O . LYS A 1 84 ? 12.819 10.970 -24.022 1.00 83.12 84 LYS A O 1
ATOM 684 N N . GLU A 1 85 ? 14.174 10.492 -22.305 1.00 78.06 85 GLU A N 1
ATOM 685 C CA . GLU A 1 85 ? 13.812 9.073 -22.239 1.00 78.06 85 GLU A CA 1
ATOM 686 C C . GLU A 1 85 ? 12.359 8.867 -21.784 1.00 78.06 85 GLU A C 1
ATOM 688 O O . GLU A 1 85 ? 11.655 7.989 -22.276 1.00 78.06 85 GLU A O 1
ATOM 693 N N . PHE A 1 86 ? 11.857 9.740 -20.907 1.00 74.50 86 PHE A N 1
ATOM 694 C CA . PHE A 1 86 ? 10.452 9.736 -20.494 1.00 74.50 86 PHE A CA 1
ATOM 695 C C . PHE A 1 86 ? 9.492 10.198 -21.601 1.00 74.50 86 PHE A C 1
ATOM 697 O O . PHE A 1 86 ? 8.311 9.857 -21.555 1.00 74.50 86 PHE A O 1
ATOM 704 N N . THR A 1 87 ? 9.961 11.017 -22.546 1.00 78.75 87 THR A N 1
ATOM 705 C CA . THR A 1 87 ? 9.129 11.637 -23.595 1.00 78.75 87 THR A CA 1
ATOM 706 C C . THR A 1 87 ? 9.280 10.981 -24.967 1.00 78.75 87 THR A C 1
ATOM 708 O O . THR A 1 87 ? 8.467 11.254 -25.849 1.00 78.75 87 THR A O 1
ATOM 711 N N . SER A 1 88 ? 10.281 10.116 -25.154 1.00 80.81 88 SER A N 1
ATOM 712 C CA . SER A 1 88 ? 10.477 9.324 -26.370 1.00 80.81 88 SER A CA 1
ATOM 713 C C . SER A 1 88 ? 9.430 8.205 -26.495 1.00 80.81 88 SER A C 1
ATOM 715 O O . SER A 1 88 ? 8.655 7.951 -25.572 1.00 80.81 88 SER A O 1
ATOM 717 N N . ASP A 1 89 ? 9.429 7.476 -27.615 1.00 67.19 89 ASP A N 1
ATOM 718 C CA . ASP A 1 89 ? 8.567 6.296 -27.807 1.00 67.19 89 ASP A CA 1
ATOM 719 C C . ASP A 1 89 ? 8.787 5.213 -26.720 1.00 67.19 89 ASP A C 1
ATOM 721 O O . ASP A 1 89 ? 7.880 4.431 -26.416 1.00 67.19 89 ASP A O 1
ATOM 725 N N . GLY A 1 90 ? 9.955 5.220 -26.057 1.00 64.56 90 GLY A N 1
ATOM 726 C CA . GLY A 1 90 ? 10.268 4.407 -24.874 1.00 64.56 90 GLY A CA 1
ATOM 727 C C . GLY A 1 90 ? 9.499 4.811 -23.604 1.00 64.56 90 GLY A C 1
ATOM 728 O O . GLY A 1 90 ? 9.264 3.979 -22.721 1.00 64.56 90 GLY A O 1
ATOM 729 N N . GLY A 1 91 ? 8.998 6.048 -23.549 1.00 67.19 91 GLY A N 1
ATOM 730 C CA . GLY A 1 91 ? 8.228 6.614 -22.441 1.00 67.19 91 GLY A CA 1
ATOM 731 C C . GLY A 1 91 ? 6.930 5.862 -22.128 1.00 67.19 91 GLY A C 1
ATOM 732 O O . GLY A 1 91 ? 6.481 5.835 -20.980 1.00 67.19 91 GLY A O 1
ATOM 733 N N . THR A 1 92 ? 6.350 5.164 -23.112 1.00 72.00 92 THR A N 1
ATOM 734 C CA . THR A 1 92 ? 5.156 4.328 -22.893 1.00 72.00 92 THR A CA 1
ATOM 735 C C . THR A 1 92 ? 5.463 3.143 -21.974 1.00 72.00 92 THR A C 1
ATOM 737 O O . THR A 1 92 ? 4.706 2.867 -21.039 1.00 72.00 92 THR A O 1
ATOM 740 N N . TYR A 1 93 ? 6.594 2.464 -22.189 1.00 71.75 93 TYR A N 1
ATOM 741 C CA . TYR A 1 93 ? 7.021 1.355 -21.335 1.00 71.75 93 TYR A CA 1
ATOM 742 C C . TYR A 1 93 ? 7.392 1.863 -19.948 1.00 71.75 93 TYR A C 1
ATOM 744 O O . TYR A 1 93 ? 6.946 1.297 -18.950 1.00 71.75 93 TYR A O 1
ATOM 752 N N . PHE A 1 94 ? 8.119 2.981 -19.887 1.00 70.44 94 PHE A N 1
ATOM 753 C CA . PHE A 1 94 ? 8.445 3.664 -18.641 1.00 70.44 94 PHE A CA 1
ATOM 754 C C . PHE A 1 94 ? 7.191 3.930 -17.794 1.00 70.44 94 PHE A C 1
ATOM 756 O O . PHE A 1 94 ? 7.133 3.568 -16.615 1.00 70.44 94 PHE A O 1
ATOM 763 N N . PHE A 1 95 ? 6.153 4.510 -18.403 1.00 76.38 95 PHE A N 1
ATOM 764 C CA . PHE A 1 95 ? 4.907 4.824 -17.713 1.00 76.38 95 PHE A CA 1
ATOM 765 C C . PHE A 1 95 ? 4.253 3.563 -17.148 1.00 76.38 95 PHE A C 1
ATOM 767 O O . PHE A 1 95 ? 3.823 3.561 -15.998 1.00 76.38 95 PHE A O 1
ATOM 774 N N . ILE A 1 96 ? 4.230 2.464 -17.905 1.00 80.31 96 ILE A N 1
ATOM 775 C CA . ILE A 1 96 ? 3.683 1.187 -17.430 1.00 80.31 96 ILE A CA 1
ATOM 776 C C . ILE A 1 96 ? 4.504 0.652 -16.246 1.00 80.31 96 ILE A C 1
ATOM 778 O O . ILE A 1 96 ? 3.921 0.300 -15.219 1.00 80.31 96 ILE A O 1
ATOM 782 N N . PHE A 1 97 ? 5.837 0.646 -16.336 1.00 77.00 97 PHE A N 1
ATOM 783 C CA . PHE A 1 97 ? 6.716 0.119 -15.286 1.00 77.00 97 PHE A CA 1
ATOM 784 C C . PHE A 1 97 ? 6.741 0.959 -14.006 1.00 77.00 97 PHE A C 1
ATOM 786 O O . PHE A 1 97 ? 6.979 0.409 -12.933 1.00 77.00 97 PHE A O 1
ATOM 793 N N . VAL A 1 98 ? 6.460 2.260 -14.082 1.00 82.69 98 VAL A N 1
ATOM 794 C CA . VAL A 1 98 ? 6.383 3.137 -12.904 1.00 82.69 98 VAL A CA 1
ATOM 795 C C . VAL A 1 98 ? 4.971 3.184 -12.332 1.00 82.69 98 VAL A C 1
ATOM 797 O O . VAL A 1 98 ? 4.767 2.980 -11.132 1.00 82.69 98 VAL A O 1
ATOM 800 N N . MET A 1 99 ? 3.970 3.418 -13.179 1.00 86.69 99 MET A N 1
ATOM 801 C CA . MET A 1 99 ? 2.600 3.654 -12.730 1.00 86.69 99 MET A CA 1
ATOM 802 C C . MET A 1 99 ? 1.938 2.377 -12.238 1.00 86.69 99 MET A C 1
ATOM 804 O O . MET A 1 99 ? 1.249 2.413 -11.218 1.00 86.69 99 MET A O 1
ATOM 808 N N . PHE A 1 100 ? 2.134 1.246 -12.924 1.00 89.00 100 PHE A N 1
ATOM 809 C CA . PHE A 1 100 ? 1.435 0.013 -12.569 1.00 89.00 100 PHE A CA 1
ATOM 810 C C . PHE A 1 100 ? 1.856 -0.525 -11.190 1.00 89.00 100 PHE A C 1
ATOM 812 O O . PHE A 1 100 ? 0.964 -0.779 -10.369 1.00 89.00 100 PHE A O 1
ATOM 819 N N . PRO A 1 101 ? 3.159 -0.640 -10.851 1.00 89.31 101 PRO A N 1
ATOM 820 C CA . PRO A 1 101 ? 3.575 -1.012 -9.502 1.00 89.31 101 PRO A CA 1
ATOM 821 C C . PRO A 1 101 ? 3.165 0.010 -8.448 1.00 89.31 101 PRO A C 1
ATOM 823 O O . PRO A 1 101 ? 2.637 -0.389 -7.410 1.00 89.31 101 PRO A O 1
ATOM 826 N N . ALA A 1 102 ? 3.341 1.311 -8.709 1.00 90.94 102 ALA A N 1
ATOM 827 C CA . ALA A 1 102 ? 2.961 2.354 -7.760 1.00 90.94 102 ALA A CA 1
ATOM 828 C C . ALA A 1 102 ? 1.463 2.295 -7.429 1.00 90.94 102 ALA A C 1
ATOM 830 O O . ALA A 1 102 ? 1.090 2.194 -6.261 1.00 90.94 102 ALA A O 1
ATOM 831 N N . PHE A 1 103 ? 0.609 2.261 -8.453 1.00 93.00 103 PHE A N 1
ATOM 832 C CA . PHE A 1 103 ? -0.838 2.175 -8.295 1.00 93.00 103 PHE A CA 1
ATOM 833 C C . PHE A 1 103 ? -1.259 0.884 -7.592 1.00 93.00 103 PHE A C 1
ATOM 835 O O . PHE A 1 103 ? -2.058 0.924 -6.657 1.00 93.00 103 PHE A O 1
ATOM 842 N N . THR A 1 104 ? -0.694 -0.260 -7.992 1.00 93.56 104 THR A N 1
ATOM 843 C CA . THR A 1 104 ? -1.011 -1.556 -7.378 1.00 93.56 104 THR A CA 1
ATOM 844 C C . THR A 1 104 ? -0.649 -1.561 -5.894 1.00 93.56 104 THR A C 1
ATOM 846 O O . THR A 1 104 ? -1.468 -1.957 -5.065 1.00 93.56 104 THR A O 1
ATOM 849 N N . ILE A 1 105 ? 0.542 -1.084 -5.529 1.00 94.06 105 ILE A N 1
ATOM 850 C CA . ILE A 1 105 ? 0.997 -1.032 -4.136 1.00 94.06 105 ILE A CA 1
ATOM 851 C C . ILE A 1 105 ? 0.131 -0.062 -3.313 1.00 94.06 105 ILE A C 1
ATOM 853 O O . ILE A 1 105 ? -0.316 -0.423 -2.222 1.00 94.06 105 ILE A O 1
ATOM 857 N N . SER A 1 106 ? -0.185 1.126 -3.838 1.00 94.19 106 SER A N 1
ATOM 858 C CA . SER A 1 106 ? -1.064 2.095 -3.165 1.00 94.19 106 SER A CA 1
ATOM 859 C C . SER A 1 106 ? -2.483 1.569 -2.971 1.00 94.19 106 SER A C 1
ATOM 861 O O . SER A 1 106 ? -3.053 1.714 -1.887 1.00 94.19 106 SER A O 1
ATOM 863 N N . TYR A 1 107 ? -3.037 0.897 -3.982 1.00 95.12 107 TYR A N 1
ATOM 864 C CA . TYR A 1 107 ? -4.330 0.228 -3.883 1.00 95.12 107 TYR A CA 1
ATOM 865 C C . TYR A 1 107 ? -4.320 -0.832 -2.773 1.00 95.12 107 TYR A C 1
ATOM 867 O O . TYR A 1 107 ? -5.268 -0.933 -1.992 1.00 95.12 107 TYR A O 1
ATOM 875 N N . ARG A 1 108 ? -3.234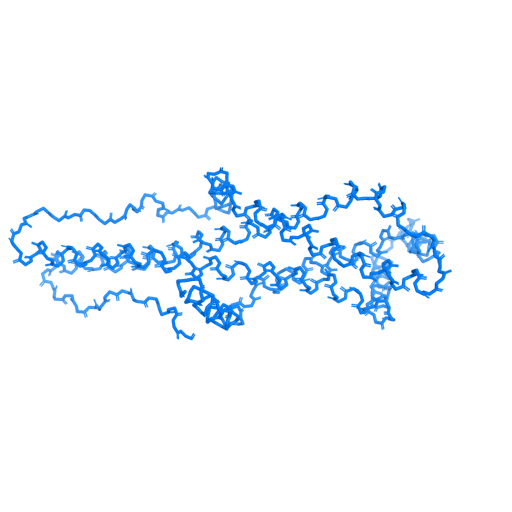 -1.606 -2.653 1.00 93.88 108 ARG A N 1
ATOM 876 C CA . ARG A 1 108 ? -3.076 -2.606 -1.588 1.00 93.88 108 ARG A CA 1
ATOM 877 C C . ARG A 1 108 ? -2.965 -1.978 -0.201 1.00 93.88 108 ARG A C 1
ATOM 879 O O . ARG A 1 108 ? -3.591 -2.491 0.725 1.00 93.88 108 ARG A O 1
ATOM 886 N N . GLU A 1 109 ? -2.257 -0.859 -0.046 1.00 95.06 109 GLU A N 1
ATOM 887 C CA . GLU A 1 109 ? -2.237 -0.115 1.224 1.00 95.06 109 GLU A CA 1
ATOM 888 C C . GLU A 1 109 ? -3.645 0.368 1.610 1.00 95.06 109 GLU A C 1
ATOM 890 O O . GLU A 1 109 ? -4.082 0.169 2.748 1.00 95.06 109 GLU A O 1
ATOM 895 N N . ALA A 1 110 ? -4.378 0.960 0.660 1.00 94.94 110 ALA A N 1
ATOM 896 C CA . ALA A 1 110 ? -5.752 1.423 0.853 1.00 94.94 110 ALA A CA 1
ATOM 897 C C . ALA A 1 110 ? -6.690 0.276 1.261 1.00 94.94 110 ALA A C 1
ATOM 899 O O . ALA A 1 110 ? -7.420 0.390 2.250 1.00 94.94 110 ALA A O 1
ATOM 900 N N . ARG A 1 111 ? -6.616 -0.857 0.552 1.00 94.94 111 ARG A N 1
ATOM 901 C CA . ARG A 1 111 ? -7.380 -2.070 0.866 1.00 94.94 111 ARG A CA 1
ATOM 902 C C . ARG A 1 111 ? -7.082 -2.561 2.279 1.00 94.94 111 ARG A C 1
ATOM 904 O O . ARG A 1 111 ? -8.015 -2.820 3.039 1.00 94.94 111 ARG A O 1
ATOM 911 N N . GLY A 1 112 ? -5.802 -2.669 2.634 1.00 94.12 112 GLY A N 1
ATOM 912 C CA . GLY A 1 112 ? -5.376 -3.079 3.969 1.00 94.12 112 GLY A CA 1
ATOM 913 C C . GLY A 1 112 ? -5.945 -2.156 5.045 1.00 94.12 112 GLY A C 1
ATOM 914 O O . GLY A 1 112 ? -6.500 -2.620 6.035 1.00 94.12 112 GLY A O 1
ATOM 915 N N . ASN A 1 113 ? -5.901 -0.841 4.823 1.00 95.12 113 ASN A N 1
ATOM 916 C CA . ASN A 1 113 ? -6.463 0.145 5.747 1.00 95.12 113 ASN A CA 1
ATOM 917 C C . ASN A 1 113 ? -7.965 -0.060 5.988 1.00 95.12 113 ASN A C 1
ATOM 919 O O . ASN A 1 113 ? -8.390 -0.171 7.138 1.00 95.12 113 ASN A O 1
ATOM 923 N N . LEU A 1 114 ? -8.753 -0.212 4.921 1.00 94.81 114 LEU A N 1
ATOM 924 C CA . LEU A 1 114 ? -10.188 -0.489 5.031 1.00 94.81 114 LEU A CA 1
ATOM 925 C C . LEU A 1 114 ? -10.475 -1.813 5.754 1.00 94.81 114 LEU A C 1
ATOM 927 O O . LEU A 1 114 ? -11.372 -1.868 6.595 1.00 94.81 114 LEU A O 1
ATOM 931 N N . GLN A 1 115 ? -9.695 -2.865 5.485 1.00 94.19 115 GLN A N 1
ATOM 932 C CA . GLN A 1 115 ? -9.815 -4.144 6.195 1.00 94.19 115 GLN A CA 1
ATOM 933 C C . GLN A 1 115 ? -9.510 -4.004 7.689 1.00 94.19 115 GLN A C 1
ATOM 935 O O . GLN A 1 115 ? -10.238 -4.554 8.518 1.00 94.19 115 GLN A O 1
ATOM 940 N N . GLY A 1 116 ? -8.463 -3.251 8.036 1.00 92.88 116 GLY A N 1
ATOM 941 C CA . GLY A 1 116 ? -8.110 -2.946 9.419 1.00 92.88 116 GLY A CA 1
ATOM 942 C C . GLY A 1 116 ? -9.224 -2.197 10.146 1.00 92.88 116 GLY A C 1
ATOM 943 O O . GLY A 1 116 ? -9.609 -2.599 11.242 1.00 92.88 116 GLY A O 1
ATOM 944 N N . ILE A 1 117 ? -9.791 -1.168 9.506 1.00 93.88 117 ILE A N 1
ATOM 945 C CA . ILE A 1 117 ? -10.924 -0.403 10.043 1.00 93.88 117 ILE A CA 1
ATOM 946 C C . ILE A 1 117 ? -12.132 -1.314 10.269 1.00 93.88 117 ILE A C 1
ATOM 948 O O . ILE A 1 117 ? -12.667 -1.353 11.372 1.00 93.88 117 ILE A O 1
ATOM 952 N N . ALA A 1 118 ? -12.550 -2.071 9.252 1.00 93.56 118 ALA A N 1
ATOM 953 C CA . ALA A 1 118 ? -13.742 -2.913 9.330 1.00 93.56 118 ALA A CA 1
ATOM 954 C C . ALA A 1 118 ? -13.622 -3.990 10.420 1.00 93.56 118 ALA A C 1
ATOM 956 O O . ALA A 1 118 ? -14.550 -4.191 11.206 1.00 93.56 118 ALA A O 1
ATOM 957 N N . ARG A 1 119 ? -12.464 -4.660 10.496 1.00 92.94 119 ARG A N 1
ATOM 958 C CA . ARG A 1 119 ? -12.197 -5.701 11.495 1.00 92.94 119 ARG A CA 1
ATOM 959 C C . ARG A 1 119 ? -12.239 -5.142 12.914 1.00 92.94 119 ARG A C 1
ATOM 961 O O . ARG A 1 119 ? -12.884 -5.730 13.781 1.00 92.94 119 ARG A O 1
ATOM 968 N N . GLU A 1 120 ? -11.557 -4.027 13.145 1.00 93.56 120 GLU A N 1
ATOM 969 C CA . GLU A 1 120 ? -11.475 -3.427 14.474 1.00 93.56 120 GLU A CA 1
ATOM 970 C C . GLU A 1 120 ? -12.822 -2.825 14.887 1.00 93.56 120 GLU A C 1
ATOM 972 O O . GLU A 1 120 ? -13.286 -3.057 16.000 1.00 93.56 120 GLU A O 1
ATOM 977 N N . GLN A 1 121 ? -13.522 -2.155 13.965 1.00 93.69 121 GLN A N 1
ATOM 978 C CA . GLN A 1 121 ? -14.856 -1.609 14.217 1.00 93.69 121 GLN A CA 1
ATOM 979 C C . GLN A 1 121 ? -15.830 -2.709 14.634 1.00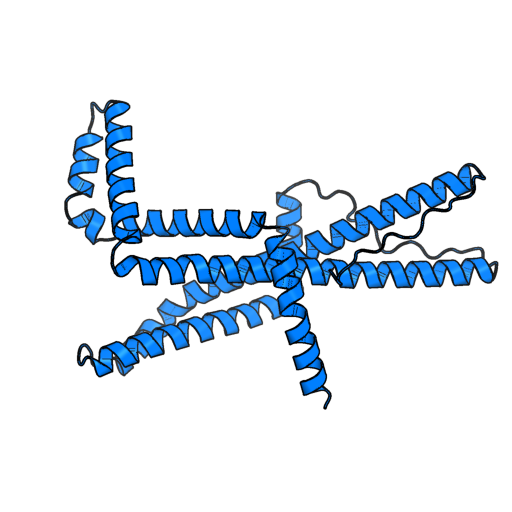 93.69 121 GLN A C 1
ATOM 981 O O . GLN A 1 121 ? -16.602 -2.527 15.575 1.00 93.69 121 GLN A O 1
ATOM 986 N N . GLN A 1 122 ? -15.786 -3.865 13.970 1.00 93.44 122 GLN A N 1
ATOM 987 C CA . GLN A 1 122 ? -16.621 -5.005 14.327 1.00 93.44 122 GLN A CA 1
ATOM 988 C C . GLN A 1 122 ? -16.309 -5.522 15.739 1.00 93.44 122 GLN A C 1
ATOM 990 O O . GLN A 1 122 ? -17.235 -5.854 16.481 1.00 93.44 122 GLN A O 1
ATOM 995 N N . ALA A 1 123 ? -15.031 -5.583 16.125 1.00 92.88 123 ALA A N 1
ATOM 996 C CA . ALA A 1 123 ? -14.628 -6.011 17.462 1.00 92.88 123 ALA A CA 1
ATOM 997 C C . ALA A 1 123 ? -15.164 -5.061 18.546 1.00 92.88 123 ALA A C 1
ATOM 999 O O . ALA A 1 123 ? -15.805 -5.519 19.495 1.00 92.88 123 ALA A O 1
ATOM 1000 N N . TRP A 1 124 ? -14.985 -3.751 18.363 1.00 93.62 124 TRP A N 1
ATOM 1001 C CA . TRP A 1 124 ? -15.472 -2.733 19.299 1.00 93.62 124 TRP A CA 1
ATOM 1002 C C . TRP A 1 124 ? -16.993 -2.644 19.359 1.00 93.62 124 TRP A C 1
ATOM 1004 O O . TRP A 1 124 ? -17.555 -2.561 20.446 1.00 93.62 124 TRP A O 1
ATOM 1014 N N . THR A 1 125 ? -17.674 -2.744 18.216 1.00 93.31 125 THR A N 1
ATOM 1015 C CA . THR A 1 125 ? -19.144 -2.728 18.164 1.00 93.31 125 THR A CA 1
ATOM 1016 C C . THR A 1 125 ? -19.725 -3.919 18.929 1.00 93.31 125 THR A C 1
ATOM 1018 O O . THR A 1 125 ? -20.641 -3.755 19.729 1.00 93.31 125 THR A O 1
ATOM 1021 N N . ARG A 1 126 ? -19.156 -5.122 18.756 1.00 94.25 126 ARG A N 1
ATOM 1022 C CA . ARG A 1 126 ? -19.573 -6.310 19.521 1.00 94.25 126 ARG A CA 1
ATOM 1023 C C . ARG A 1 126 ? -19.335 -6.143 21.018 1.00 94.25 126 ARG A C 1
ATOM 1025 O O . ARG A 1 126 ? -20.199 -6.520 21.799 1.00 94.25 126 ARG A O 1
ATOM 1032 N N . TRP A 1 127 ? -18.178 -5.611 21.411 1.00 93.50 127 TRP A N 1
ATOM 1033 C CA . TRP A 1 127 ? -17.897 -5.328 22.818 1.00 93.50 127 TRP A CA 1
ATOM 1034 C C . TRP A 1 127 ? -18.902 -4.323 23.395 1.00 93.50 127 TRP A C 1
ATOM 1036 O O . TRP A 1 127 ? -19.472 -4.574 24.451 1.00 93.50 127 TRP A O 1
ATOM 1046 N N . TYR A 1 128 ? -19.194 -3.238 22.675 1.00 92.38 128 TYR A N 1
ATOM 1047 C CA . TYR A 1 128 ? -20.159 -2.228 23.104 1.00 92.38 128 TYR A CA 1
ATOM 1048 C C . TYR A 1 128 ? -21.564 -2.811 23.307 1.00 92.38 128 TYR A C 1
ATOM 1050 O O . TYR A 1 128 ? -22.196 -2.531 24.322 1.00 92.38 128 TYR A O 1
ATOM 1058 N N . HIS A 1 129 ? -22.045 -3.659 22.392 1.00 92.62 129 HIS A N 1
ATOM 1059 C CA . HIS A 1 129 ? -23.339 -4.325 22.565 1.00 92.62 129 HIS A CA 1
ATOM 1060 C C . HIS A 1 129 ? -23.371 -5.215 23.812 1.00 92.62 129 HIS A C 1
ATOM 1062 O O . HIS A 1 129 ? -24.297 -5.092 24.608 1.00 92.62 129 HIS A O 1
ATOM 1068 N N . ARG A 1 130 ? -22.323 -6.021 24.043 1.00 91.31 130 ARG A N 1
ATOM 1069 C CA . ARG A 1 130 ? -22.217 -6.834 25.265 1.00 91.31 130 ARG A CA 1
ATOM 1070 C C . ARG A 1 130 ? -22.197 -5.978 26.531 1.00 91.31 130 ARG A C 1
ATOM 1072 O O . ARG A 1 130 ? -22.839 -6.332 27.508 1.00 91.31 130 ARG A O 1
ATOM 1079 N N . GLN A 1 131 ? -21.528 -4.822 26.511 1.00 88.75 131 GLN A N 1
ATOM 1080 C CA . GLN A 1 131 ? -21.567 -3.879 27.635 1.00 88.75 131 GLN A CA 1
ATOM 1081 C C . GLN A 1 131 ? -22.982 -3.381 27.933 1.00 88.75 131 GLN A C 1
ATOM 1083 O O . GLN A 1 131 ? -23.374 -3.333 29.095 1.00 88.75 131 GLN A O 1
ATOM 1088 N N . GLN A 1 132 ? -23.747 -3.006 26.903 1.00 88.38 132 GLN A N 1
ATOM 1089 C CA . GLN A 1 132 ? -25.128 -2.545 27.083 1.00 88.38 132 GLN A CA 1
ATOM 1090 C C . GLN A 1 132 ? -26.016 -3.647 27.674 1.00 88.38 132 GLN A C 1
ATOM 1092 O O . GLN A 1 132 ? -26.806 -3.375 28.575 1.00 88.38 132 GLN A O 1
ATOM 1097 N N . GLU A 1 133 ? -25.846 -4.889 27.219 1.00 89.62 133 GLU A N 1
ATOM 1098 C CA . GLU A 1 133 ? -26.558 -6.055 27.755 1.00 89.62 133 GLU A CA 1
ATOM 1099 C C . GLU A 1 133 ? -26.217 -6.303 29.233 1.00 89.62 133 GLU A C 1
ATOM 1101 O O . GLU A 1 133 ? -27.122 -6.485 30.045 1.00 89.62 133 GLU A O 1
ATOM 1106 N N . THR A 1 134 ? -24.937 -6.235 29.612 1.00 87.56 134 THR A N 1
ATOM 1107 C CA . THR A 1 134 ? -24.504 -6.410 31.008 1.00 87.56 134 THR A CA 1
ATOM 1108 C C . THR A 1 134 ? -25.046 -5.311 31.924 1.00 87.56 134 THR A C 1
ATOM 1110 O O . THR A 1 134 ? -25.506 -5.609 33.025 1.00 87.56 134 THR A O 1
ATOM 1113 N N . ILE A 1 135 ? -25.041 -4.052 31.466 1.00 84.62 135 ILE A N 1
ATOM 1114 C CA . ILE A 1 135 ? -25.614 -2.918 32.211 1.00 84.62 135 ILE A CA 1
ATOM 1115 C C . ILE A 1 135 ? -27.120 -3.121 32.422 1.00 84.62 135 ILE A C 1
ATOM 1117 O O . ILE A 1 135 ? -27.618 -2.869 33.516 1.00 84.62 135 ILE A O 1
ATOM 1121 N N . ALA A 1 136 ? -27.838 -3.602 31.403 1.00 85.00 136 ALA A N 1
ATOM 1122 C CA . ALA A 1 136 ? -29.272 -3.871 31.497 1.00 85.00 136 ALA A CA 1
ATOM 1123 C C . ALA A 1 136 ? -29.613 -5.021 32.462 1.00 85.00 136 ALA A C 1
ATOM 1125 O O . ALA A 1 136 ? -30.709 -5.048 33.012 1.00 85.00 136 ALA A O 1
ATOM 1126 N N . GLN A 1 137 ? -28.689 -5.961 32.675 1.00 86.94 137 GLN A N 1
ATOM 1127 C CA . GLN A 1 137 ? -28.862 -7.106 33.575 1.00 86.94 137 GLN A CA 1
ATOM 1128 C C . GLN A 1 137 ? -28.410 -6.834 35.023 1.00 86.94 137 GLN A C 1
ATOM 1130 O O . GLN A 1 137 ? -28.340 -7.775 35.808 1.00 86.94 137 GLN A O 1
ATOM 1135 N N . GLU A 1 138 ? -28.058 -5.588 35.373 1.00 78.44 138 GLU A N 1
ATOM 1136 C CA . GLU A 1 138 ? -27.501 -5.186 36.685 1.00 78.44 138 GLU A CA 1
ATOM 1137 C C . GLU A 1 138 ? -26.258 -5.989 37.130 1.00 78.44 138 GLU A C 1
ATOM 1139 O O . GLU A 1 138 ? -25.841 -5.948 38.291 1.00 78.44 138 GLU A O 1
ATOM 1144 N N . ASN A 1 139 ? -25.601 -6.691 36.203 1.00 70.31 139 ASN A N 1
ATOM 1145 C CA . ASN A 1 139 ? -24.390 -7.441 36.502 1.00 70.31 139 ASN A CA 1
ATOM 1146 C C . ASN A 1 139 ? -23.218 -6.469 36.677 1.00 70.31 139 ASN A C 1
ATOM 1148 O O . ASN A 1 139 ? -22.861 -5.706 35.781 1.00 70.31 139 ASN A O 1
ATOM 1152 N N . THR A 1 140 ? -22.592 -6.499 37.854 1.00 64.50 140 THR A N 1
ATOM 1153 C CA . THR A 1 140 ? -21.621 -5.480 38.289 1.00 64.50 140 THR A CA 1
ATOM 1154 C C . THR A 1 140 ? -20.244 -5.605 37.622 1.00 64.50 140 THR A C 1
ATOM 1156 O O . THR A 1 140 ? -19.415 -4.703 37.745 1.00 64.50 140 THR A O 1
ATOM 1159 N N . PHE A 1 141 ? -19.984 -6.694 36.893 1.00 61.50 141 PHE A N 1
ATOM 1160 C CA . PHE A 1 141 ? -18.703 -6.947 36.233 1.00 61.50 141 PHE A CA 1
ATOM 1161 C C . PHE A 1 141 ? -18.766 -6.591 34.744 1.00 61.50 141 PHE A C 1
ATOM 1163 O O . PHE A 1 141 ? -19.162 -7.400 33.907 1.00 61.50 141 PHE A O 1
ATOM 1170 N N . GLY A 1 142 ? -18.349 -5.368 34.410 1.00 70.19 142 GLY A N 1
ATOM 1171 C CA . GLY A 1 142 ? -18.146 -4.956 33.022 1.00 70.19 142 GLY A CA 1
ATOM 1172 C C . GLY A 1 142 ? -16.962 -5.695 32.390 1.00 70.19 142 GLY A C 1
ATOM 1173 O O . GLY A 1 142 ? -15.877 -5.750 32.965 1.00 70.19 142 GLY A O 1
ATOM 1174 N N . GLU A 1 143 ? -17.156 -6.249 31.192 1.00 81.50 143 GLU A N 1
ATOM 1175 C CA . GLU A 1 143 ? -16.071 -6.825 30.385 1.00 81.50 143 GLU A CA 1
ATOM 1176 C C . GLU A 1 143 ? -15.038 -5.733 30.041 1.00 81.50 143 GLU A C 1
ATOM 1178 O O . GLU A 1 143 ? -15.395 -4.637 29.602 1.00 81.50 143 GLU A O 1
ATOM 1183 N N . SER A 1 144 ? -13.746 -6.007 30.207 1.00 84.00 144 SER A N 1
ATOM 1184 C CA . SER A 1 144 ? -12.706 -5.052 29.808 1.00 84.00 144 SER A CA 1
ATOM 1185 C C . SER A 1 144 ? -12.791 -4.731 28.308 1.00 84.00 144 SER A C 1
ATOM 1187 O O . SER A 1 144 ? -13.140 -5.610 27.514 1.00 84.00 144 SER A O 1
ATOM 1189 N N . PRO A 1 145 ? -12.468 -3.494 27.883 1.00 86.12 145 PRO A N 1
ATOM 1190 C CA . PRO A 1 145 ? -12.393 -3.165 26.465 1.00 86.12 145 PRO A CA 1
ATOM 1191 C C . PRO A 1 145 ? -11.383 -4.068 25.738 1.00 86.12 145 PRO A C 1
ATOM 1193 O O . PRO A 1 145 ? -10.421 -4.529 26.367 1.00 86.12 145 PRO A O 1
ATOM 1196 N N . PRO A 1 146 ? -11.556 -4.305 24.420 1.00 85.31 146 PRO A N 1
ATOM 1197 C CA . PRO A 1 146 ? -10.560 -4.992 23.606 1.00 85.31 146 PRO A CA 1
ATOM 1198 C C . PRO A 1 146 ? -9.167 -4.407 23.866 1.00 85.31 146 PRO A C 1
ATOM 1200 O O . PRO A 1 146 ? -9.018 -3.184 23.919 1.00 85.31 146 PRO A O 1
ATOM 1203 N N . SER A 1 147 ? -8.180 -5.289 24.081 1.00 67.75 147 SER A N 1
ATOM 1204 C CA . SER A 1 147 ? -6.834 -4.941 24.564 1.00 67.75 147 SER A CA 1
ATOM 1205 C C . SER A 1 147 ? -6.299 -3.651 23.935 1.00 67.75 147 SER A C 1
ATOM 1207 O O . SER A 1 147 ? -6.073 -3.560 22.728 1.00 67.75 147 SER A O 1
ATOM 1209 N N . SER A 1 148 ? -6.076 -2.653 24.791 1.00 61.25 148 SER A N 1
ATOM 1210 C CA . SER A 1 148 ? -5.484 -1.367 24.437 1.00 61.25 148 SER A CA 1
ATOM 1211 C C . SER A 1 148 ? -3.976 -1.316 24.704 1.00 61.25 148 SER A C 1
ATOM 1213 O O . SER A 1 148 ? -3.406 -0.225 24.745 1.00 61.25 148 SER A O 1
ATOM 1215 N N . GLU A 1 149 ? -3.325 -2.458 24.951 1.00 56.50 149 GLU A N 1
ATOM 1216 C CA . GLU A 1 149 ? -1.907 -2.518 25.356 1.00 56.50 149 GLU A CA 1
ATOM 1217 C C . GLU A 1 149 ? -0.955 -1.924 24.303 1.00 56.50 149 GLU A C 1
ATOM 1219 O O . GLU A 1 149 ? 0.155 -1.505 24.613 1.00 56.50 149 GLU A O 1
ATOM 1224 N N . ASP A 1 150 ? -1.419 -1.767 23.065 1.00 55.97 150 ASP A N 1
ATOM 1225 C CA . ASP A 1 150 ? -0.665 -1.180 21.956 1.00 55.97 150 ASP A CA 1
ATOM 1226 C C . ASP A 1 150 ? -0.707 0.365 21.882 1.00 55.97 150 ASP A C 1
ATOM 1228 O O . ASP A 1 150 ? -0.268 0.963 20.894 1.00 55.97 150 ASP A O 1
ATOM 1232 N N . ARG A 1 151 ? -1.225 1.040 22.919 1.00 55.38 151 ARG A N 1
ATOM 1233 C CA . ARG A 1 151 ? -1.716 2.432 22.860 1.00 55.38 151 ARG A CA 1
ATOM 1234 C C . ARG A 1 151 ? -0.736 3.520 22.412 1.00 55.38 151 ARG A C 1
ATOM 1236 O O . ARG A 1 151 ? -1.204 4.600 22.067 1.00 55.38 151 ARG A O 1
ATOM 1243 N N . LYS A 1 152 ? 0.587 3.323 22.409 1.00 55.06 152 LYS A N 1
ATOM 1244 C CA . LYS A 1 152 ? 1.546 4.403 22.074 1.00 55.06 152 LYS A CA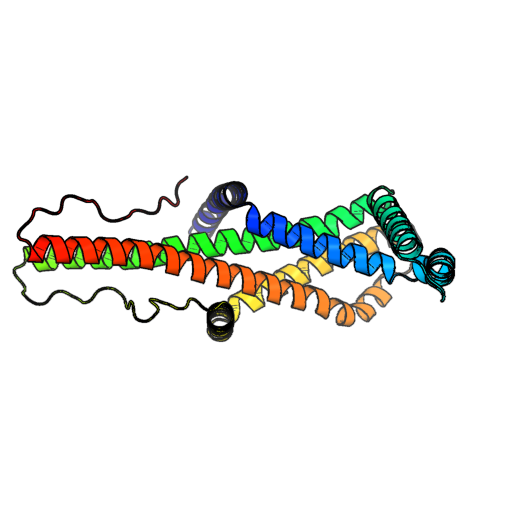 1
ATOM 1245 C C . LYS A 1 152 ? 2.826 3.898 21.419 1.00 55.06 152 LYS A C 1
ATOM 1247 O O . LYS A 1 152 ? 3.932 4.086 21.925 1.00 55.06 152 LYS A O 1
ATOM 1252 N N . VAL A 1 153 ? 2.714 3.285 20.249 1.00 54.94 153 VAL A N 1
ATOM 1253 C CA . VAL A 1 153 ? 3.897 2.998 19.430 1.00 54.94 153 VAL A CA 1
ATOM 1254 C C . VAL A 1 153 ? 4.196 4.195 18.515 1.00 54.94 153 VAL A C 1
ATOM 1256 O O . VAL A 1 153 ? 3.887 4.180 17.326 1.00 54.94 153 VAL A O 1
ATOM 1259 N N . ASN A 1 154 ? 4.783 5.264 19.070 1.00 64.56 154 ASN A N 1
ATOM 1260 C CA . ASN A 1 154 ? 5.060 6.503 18.318 1.00 64.56 154 ASN A CA 1
ATOM 1261 C C . ASN A 1 154 ? 6.321 6.445 17.439 1.00 64.56 154 ASN A C 1
ATOM 1263 O O . ASN A 1 154 ? 6.456 7.247 16.520 1.00 64.56 154 ASN A O 1
ATOM 1267 N N . SER A 1 155 ? 7.228 5.492 17.667 1.00 80.88 155 SER A N 1
ATOM 1268 C CA . SER A 1 155 ? 8.441 5.364 16.848 1.00 80.88 155 SER A CA 1
ATOM 1269 C C . SER A 1 155 ? 8.150 4.696 15.500 1.00 80.88 155 SER A C 1
ATOM 1271 O O . SER A 1 155 ? 7.536 3.625 15.451 1.00 80.88 155 SER A O 1
ATOM 1273 N N . TYR A 1 156 ? 8.657 5.292 14.414 1.00 79.75 156 TYR A N 1
ATOM 1274 C CA . TYR A 1 156 ? 8.650 4.702 13.069 1.00 79.75 156 TYR A CA 1
ATOM 1275 C C . TYR A 1 156 ? 9.222 3.281 13.057 1.00 79.75 156 TYR A C 1
ATOM 1277 O O . TYR A 1 156 ? 8.620 2.386 12.465 1.00 79.75 156 TYR A O 1
ATOM 1285 N N . PHE A 1 157 ? 10.325 3.052 13.776 1.00 85.06 157 PHE A N 1
ATOM 1286 C CA . PHE A 1 157 ? 10.980 1.747 13.851 1.00 85.06 157 PHE A CA 1
ATOM 1287 C C . PHE A 1 157 ? 10.059 0.679 14.443 1.00 85.06 157 PHE A C 1
ATOM 1289 O O . PHE A 1 157 ? 9.898 -0.398 13.876 1.00 85.06 157 PHE A O 1
ATOM 1296 N N . ARG A 1 158 ? 9.381 0.988 15.553 1.00 84.75 158 ARG A N 1
ATOM 1297 C CA . ARG A 1 158 ? 8.462 0.029 16.174 1.00 84.75 158 ARG A CA 1
ATOM 1298 C C . ARG A 1 158 ? 7.234 -0.248 15.296 1.00 84.75 158 ARG A C 1
ATOM 1300 O O . ARG A 1 158 ? 6.759 -1.379 15.282 1.00 84.75 158 ARG A O 1
ATOM 1307 N N . LYS A 1 159 ? 6.738 0.740 14.536 1.00 84.44 159 LYS A N 1
ATOM 1308 C CA . LYS A 1 159 ? 5.658 0.529 13.548 1.00 84.44 159 LYS A CA 1
ATOM 1309 C C . LYS A 1 159 ? 6.100 -0.410 12.422 1.00 84.44 159 LYS A C 1
ATOM 1311 O O . LYS A 1 159 ? 5.350 -1.318 12.062 1.00 84.44 159 LYS A O 1
ATOM 1316 N N . ALA A 1 160 ? 7.313 -0.222 11.902 1.00 87.75 160 ALA A N 1
ATOM 1317 C CA . ALA A 1 160 ? 7.896 -1.114 10.903 1.00 87.75 160 ALA A CA 1
ATOM 1318 C C . ALA A 1 160 ? 8.070 -2.533 11.466 1.00 87.75 160 ALA A C 1
ATOM 1320 O O . ALA A 1 160 ? 7.574 -3.487 10.875 1.00 87.75 160 ALA A O 1
ATOM 1321 N N . LEU A 1 161 ? 8.654 -2.672 12.661 1.00 90.62 161 LEU A N 1
ATOM 1322 C CA . LEU A 1 161 ? 8.834 -3.963 13.328 1.00 90.62 161 LEU A CA 1
ATOM 1323 C C . LEU A 1 161 ? 7.500 -4.680 13.577 1.00 90.62 161 LEU A C 1
ATOM 1325 O O . LEU A 1 161 ? 7.382 -5.866 13.292 1.00 90.62 161 LEU A O 1
ATOM 1329 N N . LYS A 1 162 ? 6.472 -3.967 14.050 1.00 88.38 162 LYS A N 1
ATOM 1330 C CA . LYS A 1 162 ? 5.125 -4.526 14.240 1.00 88.38 162 LYS A CA 1
ATOM 1331 C C . LYS A 1 162 ? 4.528 -5.028 12.925 1.00 88.38 162 LYS A C 1
ATOM 1333 O O . LYS A 1 162 ? 3.913 -6.091 12.897 1.00 88.38 162 LYS A O 1
ATOM 1338 N N . THR A 1 163 ? 4.737 -4.284 11.841 1.00 91.56 163 THR A N 1
ATOM 1339 C CA . THR A 1 163 ? 4.301 -4.682 10.497 1.00 91.56 163 THR A CA 1
ATOM 1340 C C . THR A 1 163 ? 5.021 -5.955 10.052 1.00 91.56 163 THR A C 1
ATOM 1342 O O . THR A 1 163 ? 4.365 -6.916 9.661 1.00 91.56 163 THR A O 1
ATOM 1345 N N . LEU A 1 164 ? 6.348 -6.008 10.197 1.00 92.50 164 LEU A N 1
ATOM 1346 C CA . LEU A 1 164 ? 7.156 -7.182 9.853 1.00 92.50 164 LEU A CA 1
ATOM 1347 C C . LEU A 1 164 ? 6.775 -8.412 10.687 1.00 92.50 164 LEU A C 1
ATOM 1349 O O . LEU A 1 164 ? 6.601 -9.493 10.137 1.00 92.50 164 LEU A O 1
ATOM 1353 N N . LEU A 1 165 ? 6.565 -8.250 11.996 1.00 92.88 165 LEU A N 1
ATOM 1354 C CA . LEU A 1 165 ? 6.083 -9.322 12.870 1.00 92.88 165 LEU A CA 1
ATOM 1355 C C . LEU A 1 165 ? 4.691 -9.810 12.453 1.00 92.88 165 LEU A C 1
ATOM 1357 O O . LEU A 1 165 ? 4.429 -11.011 12.474 1.00 92.88 165 LEU A O 1
ATOM 1361 N N . SER A 1 166 ? 3.800 -8.898 12.053 1.00 90.50 166 SER A N 1
ATOM 1362 C CA . SER A 1 166 ? 2.476 -9.259 11.542 1.00 90.50 166 SER A CA 1
ATOM 1363 C C . SER A 1 166 ? 2.566 -10.050 10.234 1.00 90.50 166 SER A C 1
ATOM 1365 O O . SER A 1 166 ? 1.830 -11.021 10.072 1.00 90.50 166 SER A O 1
ATOM 1367 N N . MET A 1 167 ? 3.474 -9.677 9.326 1.00 94.25 167 MET A N 1
ATOM 1368 C CA . MET A 1 167 ? 3.739 -10.439 8.100 1.00 94.25 167 MET A CA 1
ATOM 1369 C C . MET A 1 167 ? 4.324 -11.818 8.408 1.00 94.25 167 MET A C 1
ATOM 1371 O O . MET A 1 167 ? 3.879 -12.811 7.847 1.00 94.25 167 MET A O 1
ATOM 1375 N N . ALA A 1 168 ? 5.285 -11.903 9.331 1.00 93.31 168 ALA A N 1
ATOM 1376 C CA . ALA A 1 168 ? 5.915 -13.167 9.705 1.00 93.31 168 ALA A CA 1
ATOM 1377 C C . ALA A 1 168 ? 4.915 -14.152 10.335 1.00 93.31 168 ALA A C 1
ATOM 1379 O O . ALA A 1 168 ? 4.966 -15.349 10.070 1.00 93.31 168 ALA A O 1
ATOM 1380 N N . ARG A 1 169 ? 3.969 -13.649 11.141 1.00 94.00 169 ARG A N 1
ATOM 1381 C CA . ARG A 1 169 ? 2.905 -14.462 11.757 1.00 94.00 169 ARG A CA 1
ATOM 1382 C C . ARG A 1 169 ? 1.844 -14.928 10.766 1.00 94.00 169 ARG A C 1
ATOM 1384 O O . ARG A 1 169 ? 1.170 -15.918 11.028 1.00 94.00 169 ARG A O 1
ATOM 1391 N N . ASN A 1 170 ? 1.667 -14.209 9.663 1.00 92.25 170 ASN A N 1
ATOM 1392 C CA . ASN A 1 170 ? 0.711 -14.557 8.625 1.00 92.25 170 ASN A CA 1
ATOM 1393 C C . ASN A 1 170 ? 1.368 -14.392 7.248 1.00 92.25 170 ASN A C 1
ATOM 1395 O O . ASN A 1 170 ? 1.178 -13.354 6.617 1.00 92.25 170 ASN A O 1
ATOM 1399 N N . PRO A 1 171 ? 2.137 -15.392 6.777 1.00 93.69 171 PRO A N 1
ATOM 1400 C CA . PRO A 1 171 ? 2.882 -15.302 5.521 1.00 93.69 171 PRO A CA 1
ATOM 1401 C C . PRO A 1 171 ? 2.003 -15.488 4.275 1.00 93.69 171 PRO A C 1
ATOM 1403 O O . PRO A 1 171 ? 2.458 -15.239 3.162 1.00 93.69 171 PRO A O 1
ATOM 1406 N N . MET A 1 172 ? 0.743 -15.912 4.426 1.00 94.00 172 MET A N 1
ATOM 1407 C CA . MET A 1 172 ? -0.136 -16.195 3.285 1.00 94.00 172 MET A CA 1
ATOM 1408 C C . MET A 1 172 ? -0.339 -15.013 2.324 1.00 94.00 172 MET A C 1
ATOM 1410 O O . MET A 1 172 ? -0.245 -15.233 1.116 1.00 94.00 172 MET A O 1
ATOM 1414 N N . PRO A 1 173 ? -0.560 -13.766 2.785 1.00 91.38 173 PRO A N 1
ATOM 1415 C CA . PRO A 1 173 ? -0.609 -12.607 1.901 1.00 91.38 173 PRO A CA 1
ATOM 1416 C C . PRO A 1 173 ? 0.641 -12.482 1.028 1.00 91.38 173 PRO A C 1
ATOM 1418 O O . PRO A 1 173 ? 0.509 -12.268 -0.172 1.00 91.38 173 PRO A O 1
ATOM 1421 N N . LEU A 1 174 ? 1.840 -12.691 1.584 1.00 93.56 174 LEU A N 1
ATOM 1422 C CA . LEU A 1 174 ? 3.089 -12.623 0.824 1.00 93.56 174 LEU A CA 1
ATOM 1423 C C . LEU A 1 174 ? 3.131 -13.670 -0.296 1.00 93.56 174 LEU A C 1
ATOM 1425 O O . LEU A 1 174 ? 3.487 -13.336 -1.422 1.00 93.56 174 LEU A O 1
ATOM 1429 N N . ILE A 1 175 ? 2.718 -14.908 -0.010 1.00 94.75 175 ILE A N 1
ATOM 1430 C CA . ILE A 1 175 ? 2.656 -15.992 -1.005 1.00 94.75 175 ILE A CA 1
ATOM 1431 C C . ILE A 1 175 ? 1.676 -15.635 -2.131 1.00 94.75 175 ILE A C 1
ATOM 1433 O O . ILE A 1 175 ? 1.996 -15.797 -3.308 1.00 94.75 175 ILE A O 1
ATOM 1437 N N . VAL A 1 176 ? 0.501 -15.099 -1.787 1.00 93.94 176 VAL A N 1
ATOM 1438 C CA . VAL A 1 176 ? -0.505 -14.662 -2.769 1.00 93.94 176 VAL A CA 1
ATOM 1439 C C . VAL A 1 176 ? 0.023 -13.514 -3.633 1.00 93.94 176 VAL A C 1
ATOM 1441 O O . VAL A 1 176 ? -0.170 -13.524 -4.848 1.00 93.94 176 VAL A O 1
ATOM 1444 N N . HIS A 1 177 ? 0.713 -12.539 -3.035 1.00 93.69 177 HIS A N 1
ATOM 1445 C CA . HIS A 1 177 ? 1.341 -11.442 -3.777 1.00 93.69 177 HIS A CA 1
ATOM 1446 C C . HIS A 1 177 ? 2.450 -11.934 -4.696 1.00 93.69 177 HIS A C 1
ATOM 1448 O O . HIS A 1 177 ? 2.535 -11.472 -5.830 1.00 93.69 177 HIS A O 1
ATOM 1454 N N . PHE A 1 178 ? 3.267 -12.882 -4.239 1.00 94.38 178 PHE A N 1
ATOM 1455 C CA . PHE A 1 178 ? 4.309 -13.485 -5.061 1.00 94.38 178 PHE A CA 1
ATOM 1456 C C . PHE A 1 178 ? 3.708 -14.193 -6.271 1.00 94.38 178 PHE A C 1
ATOM 1458 O O . PHE A 1 178 ? 4.103 -13.898 -7.393 1.00 94.38 178 PHE A O 1
ATOM 1465 N N . ALA A 1 179 ? 2.692 -15.035 -6.070 1.00 94.44 179 ALA A N 1
ATOM 1466 C CA . ALA A 1 179 ? 1.998 -15.700 -7.168 1.00 94.44 179 ALA A CA 1
ATOM 1467 C C . ALA A 1 179 ? 1.384 -14.695 -8.160 1.00 94.44 179 ALA A C 1
ATOM 1469 O O . ALA A 1 179 ? 1.498 -14.883 -9.372 1.00 94.44 179 ALA A O 1
ATOM 1470 N N . TYR A 1 180 ? 0.780 -13.609 -7.663 1.00 94.25 180 TYR A N 1
ATOM 1471 C CA . TYR A 1 180 ? 0.229 -12.539 -8.498 1.00 94.25 180 TYR A CA 1
ATOM 1472 C C . TYR A 1 180 ? 1.308 -11.851 -9.343 1.00 94.25 180 TYR A C 1
ATOM 1474 O O . TYR A 1 180 ? 1.182 -11.803 -10.565 1.00 94.25 180 TYR A O 1
ATOM 1482 N N . TRP A 1 181 ? 2.376 -11.349 -8.716 1.00 94.19 181 TRP A N 1
ATOM 1483 C CA . TRP A 1 181 ? 3.443 -10.640 -9.423 1.00 94.19 181 TRP A CA 1
ATOM 1484 C C . TRP A 1 181 ? 4.201 -11.553 -10.376 1.00 94.19 181 TRP A C 1
ATOM 1486 O O . TRP A 1 181 ? 4.497 -11.149 -11.495 1.00 94.19 181 TRP A O 1
ATOM 1496 N N . PHE A 1 182 ? 4.458 -12.794 -9.971 1.00 92.19 182 PHE A N 1
ATOM 1497 C CA . PHE A 1 182 ? 5.118 -13.781 -10.814 1.00 92.19 182 PHE A CA 1
ATOM 1498 C C . PHE A 1 182 ? 4.283 -14.086 -12.061 1.00 92.19 182 PHE A C 1
ATOM 1500 O O . PHE A 1 182 ? 4.809 -14.074 -13.171 1.00 92.19 182 PHE A O 1
ATOM 1507 N N . SER A 1 183 ? 2.969 -14.273 -11.899 1.00 90.81 183 SER A N 1
ATOM 1508 C CA . SER A 1 183 ? 2.052 -14.493 -13.026 1.00 90.81 183 SER A CA 1
ATOM 1509 C C . SER A 1 183 ? 1.966 -13.268 -13.939 1.00 90.81 183 SER A C 1
ATOM 1511 O O . SER A 1 183 ? 2.008 -13.414 -15.156 1.00 90.81 183 SER A O 1
ATOM 1513 N N . ALA A 1 184 ? 1.888 -12.060 -13.367 1.00 90.12 184 ALA A N 1
ATOM 1514 C CA . ALA A 1 184 ? 1.838 -10.813 -14.128 1.00 90.12 184 ALA A CA 1
ATOM 1515 C C . ALA A 1 184 ? 3.111 -10.599 -14.961 1.00 90.12 184 ALA A C 1
ATOM 1517 O O . ALA A 1 184 ? 3.018 -10.290 -16.146 1.00 90.12 184 ALA A O 1
ATOM 1518 N N . PHE A 1 185 ? 4.287 -10.827 -14.370 1.00 87.69 185 PHE A N 1
ATOM 1519 C CA . PHE A 1 185 ? 5.568 -10.755 -15.076 1.00 87.69 185 PHE A CA 1
ATOM 1520 C C . PHE A 1 185 ? 5.671 -11.828 -16.160 1.00 87.69 185 PHE A C 1
ATOM 1522 O O . PHE A 1 185 ? 6.029 -11.516 -17.291 1.00 87.69 185 PHE A O 1
ATOM 1529 N N . THR A 1 186 ? 5.306 -13.072 -15.842 1.00 86.25 186 THR A N 1
ATOM 1530 C CA . THR A 1 186 ? 5.319 -14.180 -16.810 1.00 86.25 186 THR A CA 1
ATOM 1531 C C . THR A 1 186 ? 4.448 -13.857 -18.022 1.00 86.25 186 THR A C 1
ATOM 1533 O O . THR A 1 186 ? 4.896 -14.012 -19.153 1.00 86.25 186 THR A O 1
ATOM 1536 N N . LEU A 1 187 ? 3.227 -13.359 -17.798 1.00 87.75 187 LEU A N 1
ATOM 1537 C CA . LEU A 1 187 ? 2.314 -12.975 -18.873 1.00 87.75 187 LEU A CA 1
ATOM 1538 C C . LEU A 1 187 ? 2.858 -11.798 -19.689 1.00 87.75 187 LEU A C 1
ATOM 1540 O O . LEU A 1 187 ? 2.814 -11.835 -20.914 1.00 87.75 187 LEU A O 1
ATOM 1544 N N . PHE A 1 188 ? 3.381 -10.771 -19.019 1.00 85.31 188 PHE A N 1
ATOM 1545 C CA . PHE A 1 188 ? 3.958 -9.603 -19.676 1.00 85.31 188 PHE A CA 1
ATOM 1546 C C . PHE A 1 188 ? 5.104 -9.991 -20.619 1.00 85.31 188 PHE A C 1
ATOM 1548 O O . PHE A 1 188 ? 5.092 -9.617 -21.790 1.00 85.31 188 PHE A O 1
ATOM 1555 N N . PHE A 1 189 ? 6.048 -10.806 -20.144 1.00 81.75 189 PHE A N 1
ATOM 1556 C CA . PHE A 1 189 ? 7.137 -11.288 -20.986 1.00 81.75 189 PHE A CA 1
ATOM 1557 C C . PHE A 1 189 ? 6.641 -12.211 -22.093 1.00 81.75 189 PHE A C 1
ATOM 1559 O O . PHE A 1 189 ? 7.073 -12.046 -23.226 1.00 81.75 189 PHE A O 1
ATOM 1566 N N . ALA A 1 190 ? 5.708 -13.126 -21.816 1.00 83.12 190 ALA A N 1
ATOM 1567 C CA . ALA A 1 190 ? 5.135 -13.986 -22.850 1.00 83.12 190 ALA A CA 1
ATOM 1568 C C . ALA A 1 190 ? 4.521 -13.172 -24.003 1.00 83.12 190 ALA A C 1
ATOM 1570 O O . ALA A 1 190 ? 4.703 -13.528 -25.163 1.00 83.12 190 ALA A O 1
ATOM 1571 N N . VAL A 1 191 ? 3.855 -12.050 -23.701 1.00 83.62 191 VAL A N 1
ATOM 1572 C CA . VAL A 1 191 ? 3.336 -11.127 -24.722 1.00 83.62 191 VAL A CA 1
ATOM 1573 C C . VAL A 1 191 ? 4.471 -10.463 -25.501 1.00 83.62 191 VAL A C 1
ATOM 1575 O O . VAL A 1 191 ? 4.416 -10.450 -26.727 1.00 83.62 191 VAL A O 1
ATOM 1578 N N . ILE A 1 192 ? 5.510 -9.953 -24.828 1.00 81.50 192 ILE A N 1
ATOM 1579 C CA . ILE A 1 192 ? 6.677 -9.368 -25.512 1.00 81.50 192 ILE A CA 1
ATOM 1580 C C . ILE A 1 192 ? 7.320 -10.392 -26.447 1.00 81.50 192 ILE A C 1
ATOM 1582 O O . ILE A 1 192 ? 7.563 -10.081 -27.608 1.00 81.50 192 ILE A O 1
ATOM 1586 N N . PHE A 1 193 ? 7.556 -11.612 -25.966 1.00 78.38 193 PHE A N 1
ATOM 1587 C CA . PHE A 1 193 ? 8.171 -12.676 -26.752 1.00 78.38 193 PHE A CA 1
ATOM 1588 C C . PHE A 1 193 ? 7.305 -13.104 -27.937 1.00 78.38 193 PHE A C 1
ATOM 1590 O O . PHE A 1 193 ? 7.833 -13.282 -29.027 1.00 78.38 193 PHE A O 1
ATOM 1597 N N . ALA A 1 194 ? 5.986 -13.203 -27.762 1.00 80.06 194 ALA A N 1
ATOM 1598 C CA . ALA A 1 194 ? 5.077 -13.492 -28.868 1.00 80.06 194 ALA A CA 1
ATOM 1599 C C . ALA A 1 194 ? 5.110 -12.386 -29.937 1.00 80.06 194 ALA A C 1
ATOM 1601 O O . ALA A 1 194 ? 5.072 -12.676 -31.130 1.00 80.06 194 ALA A O 1
ATOM 1602 N N . VAL A 1 195 ? 5.216 -11.118 -29.525 1.00 78.88 195 VAL A N 1
ATOM 1603 C CA . VAL A 1 195 ? 5.343 -9.983 -30.451 1.00 78.88 195 VAL A CA 1
ATOM 1604 C C . VAL A 1 195 ? 6.695 -10.000 -31.173 1.00 78.88 195 VAL A C 1
ATOM 1606 O O . VAL A 1 195 ? 6.733 -9.759 -32.378 1.00 78.88 195 VAL A O 1
ATOM 1609 N N . THR A 1 196 ? 7.798 -10.303 -30.482 1.00 75.31 196 THR A N 1
ATOM 1610 C CA . THR A 1 196 ? 9.137 -10.343 -31.099 1.00 75.31 196 THR A CA 1
ATOM 1611 C C . THR A 1 196 ? 9.337 -11.556 -32.005 1.00 75.31 196 THR A C 1
ATOM 1613 O O . THR A 1 196 ? 9.980 -11.427 -33.047 1.00 75.31 196 THR A O 1
ATOM 1616 N N . GLU A 1 197 ? 8.758 -12.705 -31.655 1.00 76.88 197 GLU A N 1
ATOM 1617 C CA . GLU A 1 197 ? 8.709 -13.901 -32.501 1.00 76.88 197 GLU A CA 1
ATOM 1618 C C . GLU A 1 197 ? 7.859 -13.647 -33.750 1.00 76.88 197 GLU A C 1
ATOM 1620 O O . GLU A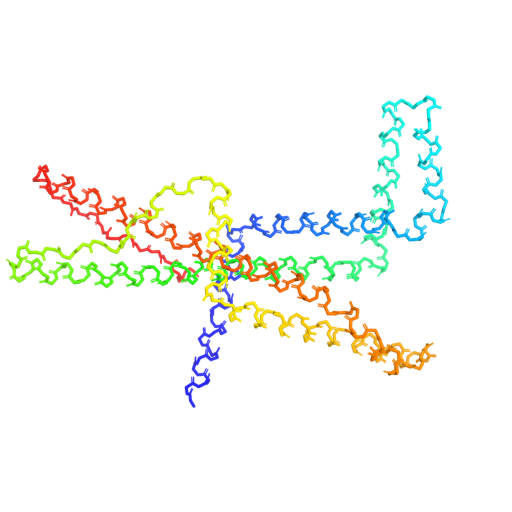 1 197 ? 8.312 -13.904 -34.864 1.00 76.88 197 GLU A O 1
ATOM 1625 N N . TRP A 1 198 ? 6.669 -13.051 -33.594 1.00 76.25 198 TRP A N 1
ATOM 1626 C CA . TRP A 1 198 ? 5.828 -12.646 -34.726 1.00 76.25 198 TRP A CA 1
ATOM 1627 C C . TRP A 1 198 ? 6.542 -11.658 -35.661 1.00 76.25 198 TRP A C 1
ATOM 1629 O O . TRP A 1 198 ? 6.373 -11.722 -36.877 1.00 76.25 198 TRP A O 1
ATOM 1639 N N . ALA A 1 199 ? 7.385 -10.783 -35.109 1.00 75.69 199 ALA A N 1
ATOM 1640 C CA . ALA A 1 199 ? 8.228 -9.866 -35.871 1.00 75.69 199 ALA A CA 1
ATOM 1641 C C . ALA A 1 199 ? 9.486 -10.527 -36.486 1.00 75.69 199 ALA A C 1
ATOM 1643 O O . ALA A 1 199 ? 10.241 -9.851 -37.184 1.00 75.69 199 ALA A O 1
ATOM 1644 N N . GLY A 1 200 ? 9.725 -11.824 -36.247 1.00 72.94 200 GLY A N 1
ATOM 1645 C CA . GLY A 1 200 ? 10.846 -12.589 -36.804 1.00 72.94 200 GLY A CA 1
ATOM 1646 C C . GLY A 1 200 ? 12.216 -12.236 -36.219 1.00 72.94 200 GLY A C 1
ATOM 1647 O O . GLY A 1 200 ? 13.229 -12.431 -36.887 1.00 72.94 200 GLY A O 1
ATOM 1648 N N . ILE A 1 201 ? 12.261 -11.675 -35.005 1.00 64.75 201 ILE A N 1
ATOM 1649 C CA . ILE A 1 201 ? 13.481 -11.076 -34.441 1.00 64.75 201 ILE A CA 1
ATOM 1650 C C . ILE A 1 201 ? 14.349 -12.117 -33.707 1.00 64.75 201 ILE A C 1
ATOM 1652 O O . ILE A 1 201 ? 15.573 -12.035 -33.777 1.00 64.75 201 ILE A O 1
ATOM 1656 N N . VAL A 1 202 ? 13.756 -13.098 -33.012 1.00 63.91 202 VAL A N 1
ATOM 1657 C CA . VAL A 1 202 ? 14.483 -14.113 -32.217 1.00 63.91 202 VAL A CA 1
ATOM 1658 C C . VAL A 1 202 ? 13.720 -15.449 -32.212 1.00 63.91 202 VAL A C 1
ATOM 1660 O O . VAL A 1 202 ? 12.494 -15.457 -32.268 1.00 63.91 202 VAL A O 1
ATOM 1663 N N . ASP A 1 203 ? 14.440 -16.572 -32.098 1.00 66.50 203 ASP A N 1
ATOM 1664 C CA . ASP A 1 203 ? 13.889 -17.901 -31.779 1.00 66.50 203 ASP A CA 1
ATOM 1665 C C . ASP A 1 203 ? 13.778 -18.037 -30.240 1.00 66.50 203 ASP A C 1
ATOM 1667 O O . ASP A 1 203 ? 14.739 -18.352 -29.532 1.00 66.50 203 ASP A O 1
ATOM 1671 N N . THR A 1 204 ? 12.644 -17.601 -29.686 1.00 65.00 204 THR A N 1
ATOM 1672 C CA . THR A 1 204 ? 12.537 -17.034 -28.322 1.00 65.00 204 THR A CA 1
ATOM 1673 C C . THR A 1 204 ? 12.210 -18.028 -27.210 1.00 65.00 204 THR A C 1
ATOM 1675 O O . THR A 1 204 ? 12.531 -17.774 -26.045 1.00 65.00 204 THR A O 1
ATOM 1678 N N . ALA A 1 205 ? 11.589 -19.165 -27.525 1.00 68.19 205 ALA A N 1
ATOM 1679 C CA . ALA A 1 205 ? 11.024 -20.052 -26.505 1.00 68.19 205 ALA A CA 1
ATOM 1680 C C . ALA A 1 205 ? 12.092 -20.681 -25.588 1.00 68.19 205 ALA A C 1
ATOM 1682 O O . ALA A 1 205 ? 11.899 -20.783 -24.374 1.00 68.19 205 ALA A O 1
ATOM 1683 N N . GLY A 1 206 ? 13.239 -21.078 -26.151 1.00 69.00 206 GLY A N 1
ATOM 1684 C CA . GLY A 1 206 ? 14.336 -21.693 -25.395 1.00 69.00 206 GLY A CA 1
ATOM 1685 C C . GLY A 1 206 ? 15.083 -20.707 -24.492 1.00 69.00 206 GLY A C 1
ATOM 1686 O O . GLY A 1 206 ? 15.464 -21.058 -23.375 1.00 69.00 206 GLY A O 1
ATOM 1687 N N . GLU A 1 207 ? 15.256 -19.466 -24.946 1.00 71.12 207 GLU A N 1
ATOM 1688 C CA . GLU A 1 207 ? 15.922 -18.407 -24.179 1.00 71.12 207 GLU A CA 1
ATOM 1689 C C . GLU A 1 207 ? 15.034 -17.875 -23.044 1.00 71.12 207 GLU A C 1
ATOM 1691 O O . GLU A 1 207 ? 15.525 -17.615 -21.944 1.00 71.12 207 GLU A O 1
ATOM 1696 N N . PHE A 1 208 ? 13.712 -17.835 -23.242 1.00 69.44 208 PHE A N 1
ATOM 1697 C CA . PHE A 1 208 ? 12.756 -17.465 -22.195 1.00 69.44 208 PHE A CA 1
ATOM 1698 C C . PHE A 1 208 ? 12.860 -18.365 -20.955 1.00 69.44 208 PHE A C 1
ATOM 1700 O O . PHE A 1 208 ? 12.934 -17.878 -19.824 1.00 69.44 208 PHE A O 1
ATOM 1707 N N . VAL A 1 209 ? 12.925 -19.687 -21.156 1.00 73.75 209 VAL A N 1
ATOM 1708 C CA . VAL A 1 209 ? 13.028 -20.659 -20.054 1.00 73.75 209 VAL A CA 1
ATOM 1709 C C . VAL A 1 209 ? 14.345 -20.497 -19.289 1.00 73.75 209 VAL A C 1
ATOM 1711 O O . VAL A 1 209 ? 14.361 -20.624 -18.063 1.00 73.75 209 VAL A O 1
ATOM 1714 N N . LYS A 1 210 ? 15.443 -20.165 -19.980 1.00 77.88 210 LYS A N 1
ATOM 1715 C CA . LYS A 1 210 ? 16.756 -19.946 -19.351 1.00 77.88 210 LYS A CA 1
ATOM 1716 C C . LYS A 1 210 ? 16.807 -18.667 -18.513 1.00 77.88 210 LYS A C 1
ATOM 1718 O O . LYS A 1 210 ? 17.476 -18.658 -17.483 1.00 77.88 210 LYS A O 1
ATOM 1723 N N . MET A 1 211 ? 16.095 -17.609 -18.909 1.00 73.50 211 MET A N 1
ATOM 1724 C CA . MET A 1 211 ? 16.058 -16.344 -18.158 1.00 73.50 211 MET A CA 1
ATOM 1725 C C . MET A 1 211 ? 15.087 -16.369 -16.962 1.00 73.50 211 MET A C 1
ATOM 1727 O O . MET A 1 211 ? 15.204 -15.554 -16.046 1.00 73.50 211 MET A O 1
ATOM 1731 N N . LEU A 1 212 ? 14.158 -17.329 -16.927 1.00 74.12 212 LEU A N 1
ATOM 1732 C CA . LEU A 1 212 ? 13.089 -17.449 -15.925 1.00 74.12 212 LEU A CA 1
ATOM 1733 C C . LEU A 1 212 ? 13.561 -17.397 -14.453 1.00 74.12 212 LEU A C 1
ATOM 1735 O O . LEU A 1 212 ? 12.927 -16.696 -13.661 1.00 74.12 212 LEU A O 1
ATOM 1739 N N . PRO A 1 213 ? 14.684 -18.031 -14.053 1.00 75.62 213 PRO A N 1
ATOM 1740 C CA . PRO A 1 213 ? 15.211 -17.906 -12.691 1.00 75.62 213 PRO A CA 1
ATOM 1741 C C . PRO A 1 213 ? 15.671 -16.483 -12.338 1.00 75.62 213 PRO A C 1
ATOM 1743 O O . PRO A 1 213 ? 15.430 -16.020 -11.222 1.00 75.62 213 PRO A O 1
ATOM 1746 N N . GLY A 1 214 ? 16.279 -15.764 -13.289 1.00 74.00 214 GLY A N 1
ATOM 1747 C CA . GLY A 1 214 ? 16.674 -14.359 -13.119 1.00 74.00 214 GLY A CA 1
ATOM 1748 C C . GLY A 1 214 ? 15.468 -13.430 -12.945 1.00 74.00 214 GLY A C 1
ATOM 1749 O O . GLY A 1 214 ? 15.546 -12.422 -12.242 1.00 74.00 214 GLY A O 1
ATOM 1750 N N . PHE A 1 215 ? 14.316 -13.826 -13.491 1.00 76.50 215 PHE A N 1
ATOM 1751 C CA . PHE A 1 215 ? 13.054 -13.103 -13.372 1.00 76.50 215 PHE A CA 1
ATOM 1752 C C . PHE A 1 215 ? 12.290 -13.350 -12.069 1.00 76.50 215 PHE A C 1
ATOM 1754 O O . PHE A 1 215 ? 11.278 -12.693 -11.854 1.00 76.50 215 PHE A O 1
ATOM 1761 N N . ALA A 1 216 ? 12.734 -14.237 -11.173 1.00 83.94 216 ALA A N 1
ATOM 1762 C CA . ALA A 1 216 ? 12.034 -14.463 -9.904 1.00 83.94 216 ALA A CA 1
ATOM 1763 C C . ALA A 1 216 ? 12.267 -13.338 -8.876 1.00 83.94 216 ALA A C 1
ATOM 1765 O O . ALA A 1 216 ? 11.411 -13.090 -8.020 1.00 83.94 216 ALA A O 1
ATOM 1766 N N . LEU A 1 217 ? 13.405 -12.635 -8.963 1.00 86.06 217 LEU A N 1
ATOM 1767 C CA . LEU A 1 217 ? 13.783 -11.591 -8.005 1.00 86.06 217 LEU A CA 1
ATOM 1768 C C . LEU A 1 217 ? 12.864 -10.356 -8.053 1.00 86.06 217 LEU A C 1
ATOM 1770 O O . LEU A 1 217 ? 12.378 -9.968 -6.987 1.00 86.06 217 LEU A O 1
ATOM 1774 N N . PRO A 1 218 ? 12.552 -9.748 -9.219 1.00 87.12 218 PRO A N 1
ATOM 1775 C CA . PRO A 1 218 ? 11.668 -8.580 -9.246 1.00 87.12 218 PRO A CA 1
ATOM 1776 C C . PRO A 1 218 ? 10.255 -8.861 -8.693 1.00 87.12 218 PRO A C 1
ATOM 1778 O O . PRO A 1 218 ? 9.810 -8.111 -7.819 1.00 87.12 218 PRO A O 1
ATOM 1781 N N . PRO A 1 219 ? 9.563 -9.957 -9.076 1.00 90.06 219 PRO A N 1
ATOM 1782 C CA . PRO A 1 219 ? 8.299 -10.357 -8.463 1.00 90.06 219 PRO A CA 1
ATOM 1783 C C . PRO A 1 219 ? 8.390 -10.577 -6.955 1.00 90.06 219 PRO A C 1
ATOM 1785 O O . PRO A 1 219 ? 7.464 -10.210 -6.236 1.00 90.06 219 PRO A O 1
ATOM 1788 N N . LEU A 1 220 ? 9.495 -11.140 -6.454 1.00 92.06 220 LEU A N 1
ATOM 1789 C CA . LEU A 1 220 ? 9.706 -11.329 -5.019 1.00 92.06 220 LEU A CA 1
ATOM 1790 C C . LEU A 1 220 ? 9.806 -9.991 -4.277 1.00 92.06 220 LEU A C 1
ATOM 1792 O O . LEU A 1 220 ? 9.141 -9.807 -3.257 1.00 92.06 220 LEU A O 1
ATOM 1796 N N . VAL A 1 221 ? 10.586 -9.041 -4.798 1.00 91.56 221 VAL A N 1
ATOM 1797 C CA . VAL A 1 221 ? 10.708 -7.694 -4.218 1.00 91.56 221 VAL A CA 1
ATOM 1798 C C . VAL A 1 221 ? 9.358 -6.975 -4.238 1.00 91.56 221 VAL A C 1
ATOM 1800 O O . VAL A 1 221 ? 8.929 -6.436 -3.216 1.00 91.56 221 VAL A O 1
ATOM 1803 N N . LEU A 1 222 ? 8.639 -7.019 -5.362 1.00 92.50 222 LEU A N 1
ATOM 1804 C CA . LEU A 1 222 ? 7.309 -6.417 -5.485 1.00 92.50 222 LEU A CA 1
ATOM 1805 C C . LEU A 1 222 ? 6.283 -7.072 -4.559 1.00 92.50 222 LEU A C 1
ATOM 1807 O O . LEU A 1 222 ? 5.447 -6.374 -3.976 1.00 92.50 222 LEU A O 1
ATOM 1811 N N . ALA A 1 223 ? 6.359 -8.387 -4.369 1.00 95.06 223 ALA A N 1
ATOM 1812 C CA . ALA A 1 223 ? 5.508 -9.111 -3.437 1.00 95.06 223 ALA A CA 1
ATOM 1813 C C . ALA A 1 223 ? 5.783 -8.720 -1.985 1.00 95.06 223 ALA A C 1
ATOM 1815 O O . ALA A 1 223 ? 4.838 -8.471 -1.235 1.00 95.06 223 ALA A O 1
ATOM 1816 N N . LEU A 1 224 ? 7.058 -8.596 -1.602 1.00 94.56 224 LEU A N 1
ATOM 1817 C CA . LEU A 1 224 ? 7.459 -8.110 -0.283 1.00 94.56 224 LEU A CA 1
ATOM 1818 C C . LEU A 1 224 ? 6.948 -6.689 -0.038 1.00 94.56 224 LEU A C 1
ATOM 1820 O O . LEU A 1 224 ? 6.316 -6.445 0.990 1.00 94.56 224 LEU A O 1
ATOM 1824 N N . LEU A 1 225 ? 7.148 -5.773 -0.992 1.00 93.56 225 LEU A N 1
ATOM 1825 C CA . LEU A 1 225 ? 6.664 -4.393 -0.898 1.00 93.56 225 LEU A CA 1
ATOM 1826 C C . LEU A 1 225 ? 5.135 -4.331 -0.806 1.00 93.56 225 LEU A C 1
ATOM 1828 O O . LEU A 1 225 ? 4.601 -3.670 0.083 1.00 93.56 225 LEU A O 1
ATOM 1832 N N . SER A 1 226 ? 4.427 -5.057 -1.672 1.00 94.94 226 SER A N 1
ATOM 1833 C CA . SER A 1 226 ? 2.957 -5.089 -1.694 1.00 94.94 226 SER A CA 1
ATOM 1834 C C . SER A 1 226 ? 2.389 -5.660 -0.396 1.00 94.94 226 SER A C 1
ATOM 1836 O O . SER A 1 226 ? 1.494 -5.067 0.208 1.00 94.94 226 SER A O 1
ATOM 1838 N N . SER A 1 227 ? 2.948 -6.778 0.077 1.00 95.94 227 SER A N 1
ATOM 1839 C CA . SER A 1 227 ? 2.536 -7.415 1.327 1.00 95.94 227 SER A CA 1
ATOM 1840 C C . SER A 1 227 ? 2.831 -6.531 2.536 1.00 95.94 227 SER A C 1
ATOM 1842 O O . SER A 1 227 ? 2.018 -6.465 3.462 1.00 95.94 227 SER A O 1
ATOM 1844 N N . TYR A 1 228 ? 3.974 -5.842 2.537 1.00 95.38 228 TYR A N 1
ATOM 1845 C CA . TYR A 1 228 ? 4.331 -4.899 3.588 1.00 95.38 228 TYR A CA 1
ATOM 1846 C C . TYR A 1 228 ? 3.365 -3.721 3.633 1.00 95.38 228 TYR A C 1
ATOM 1848 O O . TYR A 1 228 ? 2.852 -3.407 4.706 1.00 95.38 228 TYR A O 1
ATOM 1856 N N . GLN A 1 229 ? 3.060 -3.101 2.491 1.00 94.88 229 GLN A N 1
ATOM 1857 C CA . GLN A 1 229 ? 2.155 -1.952 2.458 1.00 94.88 229 GLN A CA 1
ATOM 1858 C C . GLN A 1 229 ? 0.710 -2.330 2.800 1.00 94.88 229 GLN A C 1
ATOM 1860 O O . GLN A 1 229 ? 0.070 -1.612 3.566 1.00 94.88 229 GLN A O 1
ATOM 1865 N N . GLU A 1 230 ? 0.205 -3.482 2.348 1.00 95.38 230 GLU A N 1
ATOM 1866 C CA . GLU A 1 230 ? -1.121 -3.975 2.762 1.00 95.38 230 GLU A CA 1
ATOM 1867 C C . GLU A 1 230 ? -1.185 -4.224 4.278 1.00 95.38 230 GLU A C 1
ATOM 1869 O O . GLU A 1 230 ? -2.130 -3.807 4.959 1.00 95.38 230 GLU A O 1
ATOM 1874 N N 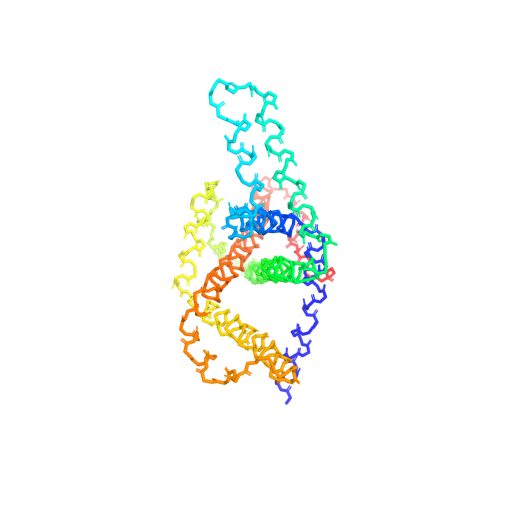. THR A 1 231 ? -0.144 -4.844 4.843 1.00 94.75 231 THR A N 1
ATOM 1875 C CA . THR A 1 231 ? -0.067 -5.107 6.288 1.00 94.75 231 THR A CA 1
ATOM 1876 C C . THR A 1 231 ? 0.045 -3.807 7.081 1.00 94.75 231 THR A C 1
ATOM 1878 O O . THR A 1 231 ? -0.658 -3.618 8.074 1.00 94.75 231 THR A O 1
ATOM 1881 N N . ARG A 1 232 ? 0.880 -2.868 6.627 1.00 93.69 232 ARG A N 1
ATOM 1882 C CA . ARG A 1 232 ? 1.030 -1.538 7.227 1.00 93.69 232 ARG A CA 1
ATOM 1883 C C . ARG A 1 232 ? -0.285 -0.765 7.191 1.00 93.69 232 ARG A C 1
ATOM 1885 O O . ARG A 1 232 ? -0.660 -0.170 8.202 1.00 93.69 232 ARG A O 1
ATOM 1892 N N . GLY A 1 233 ? -0.994 -0.809 6.063 1.00 92.50 233 GLY A N 1
ATOM 1893 C CA . GLY A 1 233 ? -2.338 -0.260 5.912 1.00 92.50 233 GLY A CA 1
ATOM 1894 C C . GLY A 1 233 ? -3.286 -0.841 6.957 1.00 92.50 233 GLY A C 1
ATOM 1895 O O . GLY A 1 233 ? -3.912 -0.089 7.699 1.00 92.50 233 GLY A O 1
ATOM 1896 N N . THR A 1 234 ? -3.304 -2.166 7.106 1.00 94.12 234 THR A N 1
ATOM 1897 C CA . THR A 1 234 ? -4.123 -2.870 8.109 1.00 94.12 234 THR A CA 1
ATOM 1898 C C . THR A 1 234 ? -3.826 -2.408 9.533 1.00 94.12 234 THR A C 1
ATOM 1900 O O . THR A 1 234 ? -4.742 -2.040 10.269 1.00 94.12 234 THR A O 1
ATOM 1903 N N . VAL A 1 235 ? -2.548 -2.351 9.916 1.00 91.31 235 VAL A N 1
ATOM 1904 C CA . VAL A 1 235 ? -2.123 -1.870 11.241 1.00 91.31 235 VAL A CA 1
ATOM 1905 C C . VAL A 1 235 ? -2.535 -0.409 11.462 1.00 91.31 235 VAL A C 1
ATOM 1907 O O . VAL A 1 235 ? -2.989 -0.061 12.552 1.00 91.31 235 VAL A O 1
ATOM 1910 N N . LYS A 1 236 ? -2.421 0.447 10.437 1.00 91.06 236 LYS A N 1
ATOM 1911 C CA . LYS A 1 236 ? -2.857 1.853 10.485 1.00 91.06 236 LYS A CA 1
ATOM 1912 C C . LYS A 1 236 ? -4.371 1.972 10.687 1.00 91.06 236 LYS A C 1
ATOM 1914 O O . LYS A 1 236 ? -4.801 2.784 11.504 1.00 91.06 236 LYS A O 1
ATOM 1919 N N . GLY A 1 237 ? -5.157 1.162 9.978 1.00 91.38 237 GLY A N 1
ATOM 1920 C CA . GLY A 1 237 ? -6.614 1.124 10.106 1.00 91.38 237 GLY A CA 1
ATOM 1921 C C . GLY A 1 237 ? -7.064 0.703 11.503 1.00 91.38 237 GLY A C 1
ATOM 1922 O O . GLY A 1 237 ? -7.864 1.401 12.123 1.00 91.38 237 GLY A O 1
ATOM 1923 N N . ILE A 1 238 ? -6.473 -0.371 12.038 1.00 91.38 238 ILE A N 1
ATOM 1924 C CA . ILE A 1 238 ? -6.714 -0.843 13.412 1.00 91.38 238 ILE A CA 1
ATOM 1925 C C . ILE A 1 238 ? -6.402 0.264 14.424 1.00 91.38 238 ILE A C 1
ATOM 1927 O O . ILE A 1 238 ? -7.249 0.615 15.242 1.00 91.38 238 ILE A O 1
ATOM 1931 N N . ALA A 1 239 ? -5.212 0.868 14.335 1.00 88.81 239 ALA A N 1
ATOM 1932 C CA . ALA A 1 239 ? -4.790 1.907 15.272 1.00 88.81 239 ALA A CA 1
ATOM 1933 C C . ALA A 1 239 ? -5.736 3.122 15.271 1.00 88.81 239 ALA A C 1
ATOM 1935 O O . ALA A 1 239 ? -6.047 3.656 16.334 1.00 88.81 239 ALA A O 1
ATOM 1936 N N . LYS A 1 240 ? -6.232 3.531 14.093 1.00 90.38 240 LYS A N 1
ATOM 1937 C CA . LYS A 1 240 ? -7.191 4.639 13.952 1.00 90.38 240 LYS A CA 1
ATOM 1938 C C . LYS A 1 240 ? -8.500 4.356 14.698 1.00 90.38 240 LYS A C 1
ATOM 1940 O O . LYS A 1 240 ? -8.996 5.228 15.409 1.00 90.38 240 LYS A O 1
ATOM 1945 N N . VAL A 1 241 ? -9.046 3.149 14.550 1.00 91.88 241 VAL A N 1
ATOM 1946 C CA . VAL A 1 241 ? -10.293 2.750 15.221 1.00 91.88 241 VAL A CA 1
ATOM 1947 C C . VAL A 1 241 ? -10.083 2.622 16.727 1.00 91.88 241 VAL A C 1
ATOM 1949 O O . VAL A 1 241 ? -10.848 3.197 17.499 1.00 91.88 241 VAL A O 1
ATOM 1952 N N . GLN A 1 242 ? -9.009 1.949 17.147 1.00 90.44 242 GLN A N 1
ATOM 1953 C CA . GLN A 1 242 ? -8.657 1.789 18.561 1.00 90.44 242 GLN A CA 1
ATOM 1954 C C . GLN A 1 242 ? -8.524 3.121 19.285 1.00 90.44 242 GLN A C 1
ATOM 1956 O O . GLN A 1 242 ? -9.001 3.244 20.413 1.00 90.44 242 GLN A O 1
ATOM 1961 N N . GLN A 1 243 ? -7.887 4.108 18.649 1.00 89.44 243 GLN A N 1
ATOM 1962 C CA . GLN A 1 243 ? -7.723 5.440 19.216 1.00 89.44 243 GLN A CA 1
ATOM 1963 C C . GLN A 1 243 ? -9.081 6.111 19.454 1.00 89.44 243 GLN A C 1
ATOM 1965 O O . GLN A 1 243 ? -9.364 6.517 20.579 1.00 89.44 243 GLN A O 1
ATOM 1970 N N . ALA A 1 244 ? -9.947 6.170 18.439 1.00 91.81 244 ALA A N 1
ATOM 1971 C CA . ALA A 1 244 ? -11.242 6.836 18.572 1.00 91.81 244 ALA A CA 1
ATOM 1972 C C . ALA A 1 244 ? -12.154 6.162 19.607 1.00 91.81 244 ALA A C 1
ATOM 1974 O O . ALA A 1 244 ? -12.793 6.847 20.405 1.00 91.81 244 ALA A O 1
ATOM 1975 N N . TRP A 1 245 ? -12.195 4.826 19.632 1.00 93.12 245 TRP A N 1
ATOM 1976 C CA . TRP A 1 245 ? -12.980 4.081 20.621 1.00 93.12 245 TRP A CA 1
ATOM 1977 C C . TRP A 1 245 ? -12.430 4.225 22.039 1.00 93.12 245 TRP A C 1
ATOM 1979 O O . TRP A 1 245 ? -13.196 4.400 22.983 1.00 93.12 245 TRP A O 1
ATOM 1989 N N . THR A 1 246 ? -11.106 4.222 22.188 1.00 90.38 246 THR A N 1
ATOM 1990 C CA . THR A 1 246 ? -10.423 4.514 23.453 1.00 90.38 246 THR A CA 1
ATOM 1991 C C . THR A 1 246 ? -10.800 5.891 23.991 1.00 90.38 246 THR A C 1
ATOM 1993 O O . THR A 1 246 ? -11.155 6.010 25.161 1.00 90.38 246 THR A O 1
ATOM 1996 N N . GLU A 1 247 ? -10.702 6.925 23.155 1.00 91.69 247 GLU A N 1
ATOM 1997 C CA . GLU A 1 247 ? -10.992 8.308 23.540 1.00 91.69 247 GLU A CA 1
ATOM 1998 C C . GLU A 1 247 ? -12.475 8.484 23.870 1.00 91.69 247 GLU A C 1
ATOM 2000 O O . GLU A 1 247 ? -12.835 9.161 24.832 1.00 91.69 247 GLU A O 1
ATOM 2005 N N . TRP A 1 248 ? -13.357 7.845 23.100 1.00 94.44 248 TRP A N 1
ATOM 2006 C CA . TRP A 1 248 ? -14.785 7.817 23.390 1.00 94.44 248 TRP A CA 1
ATOM 2007 C C . TRP A 1 248 ? -15.082 7.147 24.740 1.00 94.44 248 TRP A C 1
ATOM 2009 O O . TRP A 1 248 ? -15.778 7.736 25.565 1.00 94.44 248 TRP A O 1
ATOM 2019 N N . HIS A 1 249 ? -14.498 5.976 25.003 1.00 91.62 249 HIS A N 1
ATOM 2020 C CA . HIS A 1 249 ? -14.690 5.250 26.258 1.00 91.62 249 HIS A CA 1
ATOM 2021 C C . HIS A 1 249 ? -14.139 6.019 27.466 1.00 91.62 249 HIS A C 1
ATOM 2023 O O . HIS A 1 249 ? -14.777 6.055 28.513 1.00 91.62 249 HIS A O 1
ATOM 2029 N N . HIS A 1 250 ? -12.989 6.684 27.322 1.00 91.31 250 HIS A N 1
ATOM 2030 C CA . HIS A 1 250 ? -12.434 7.535 28.376 1.00 91.31 250 HIS A CA 1
ATOM 2031 C C . HIS A 1 250 ? -13.403 8.658 28.757 1.00 91.31 250 HIS A C 1
ATOM 2033 O O . HIS A 1 250 ? -13.743 8.802 29.927 1.00 91.31 250 HIS A O 1
ATOM 2039 N N . ARG A 1 251 ? -13.935 9.380 27.762 1.00 93.19 251 ARG A N 1
ATOM 2040 C CA . ARG A 1 251 ? -14.926 10.442 27.995 1.00 93.19 251 ARG A CA 1
ATOM 2041 C C . ARG A 1 251 ? -16.206 9.914 28.641 1.00 93.19 251 ARG A C 1
ATOM 2043 O O . ARG A 1 251 ? -16.791 10.587 29.484 1.00 93.19 251 ARG A O 1
ATOM 2050 N N . GLN A 1 252 ? -16.630 8.704 28.277 1.00 92.50 252 GLN A N 1
ATOM 2051 C CA . GLN A 1 252 ? -17.766 8.041 28.914 1.00 92.50 252 GLN A CA 1
ATOM 2052 C C . GLN A 1 252 ? -17.492 7.750 30.403 1.00 92.50 252 GLN A C 1
ATOM 2054 O O . GLN A 1 252 ? -18.360 7.983 31.243 1.00 92.50 252 GLN A O 1
ATOM 2059 N N . GLN A 1 253 ? -16.294 7.263 30.743 1.00 90.88 253 GLN A N 1
ATOM 2060 C CA . GLN A 1 253 ? -15.892 6.995 32.129 1.00 90.88 253 GLN A CA 1
ATOM 2061 C C . GLN A 1 253 ? -15.759 8.280 32.957 1.00 90.88 253 GLN A C 1
ATOM 2063 O O . GLN A 1 253 ? -16.210 8.320 34.103 1.00 90.88 253 GLN A O 1
ATOM 2068 N N . GLU A 1 254 ? -15.190 9.338 32.379 1.00 93.81 254 GLU A N 1
ATOM 2069 C CA . GLU A 1 254 ? -15.090 10.658 33.011 1.00 93.81 254 GLU A CA 1
ATOM 2070 C C . GLU A 1 254 ? -16.476 11.226 33.318 1.00 93.81 254 GLU A C 1
ATOM 2072 O O . GLU A 1 254 ? -16.737 11.623 34.452 1.00 93.81 254 GLU A O 1
ATOM 2077 N N . ALA A 1 255 ? -17.393 11.182 32.348 1.00 93.50 255 ALA A N 1
ATOM 2078 C CA . ALA A 1 255 ? -18.765 11.633 32.544 1.00 93.50 255 ALA A CA 1
ATOM 2079 C C . ALA A 1 255 ? -19.480 10.837 33.647 1.00 93.50 255 ALA A C 1
ATOM 2081 O O . ALA A 1 255 ? -20.135 11.432 34.500 1.00 93.50 255 ALA A O 1
ATOM 2082 N N . LYS A 1 256 ? -19.280 9.509 33.693 1.00 90.56 256 LYS A N 1
ATOM 2083 C CA . LYS A 1 256 ? -19.800 8.648 34.769 1.00 90.56 256 LYS A CA 1
ATOM 2084 C C . LYS A 1 256 ? -19.235 9.035 36.139 1.00 90.56 256 LYS A C 1
ATOM 2086 O O . LYS A 1 256 ? -19.979 9.049 37.110 1.00 90.56 256 LYS A O 1
ATOM 2091 N N . THR A 1 257 ? -17.945 9.361 36.212 1.00 94.31 257 THR A N 1
ATOM 2092 C CA . THR A 1 257 ? -17.275 9.784 37.458 1.00 94.31 257 THR A CA 1
ATOM 2093 C C . THR A 1 257 ? -17.779 11.142 37.943 1.00 94.31 257 THR A C 1
ATOM 2095 O O . THR A 1 257 ? -17.872 11.375 39.141 1.00 94.31 257 THR A O 1
ATOM 2098 N N . GLN A 1 258 ? -18.121 12.031 37.013 1.00 96.00 258 GLN A N 1
ATOM 2099 C CA . GLN A 1 258 ? -18.666 13.359 37.297 1.00 96.00 258 GLN A CA 1
ATOM 2100 C C . GLN A 1 258 ? -20.194 13.367 37.480 1.00 96.00 258 GLN A C 1
ATOM 2102 O O . GLN A 1 258 ? -20.772 14.443 37.590 1.00 96.00 258 GLN A O 1
ATOM 2107 N N . GLU A 1 259 ? -20.855 12.202 37.447 1.00 94.31 259 GLU A N 1
ATOM 2108 C CA . GLU A 1 259 ? -22.323 12.069 37.475 1.00 94.31 259 GLU A CA 1
ATOM 2109 C C . GLU A 1 259 ? -23.039 12.888 36.380 1.00 94.31 259 GLU A C 1
ATOM 2111 O O . GLU A 1 259 ? -24.203 13.272 36.502 1.00 94.31 259 GLU A O 1
ATOM 2116 N N . THR A 1 260 ? -22.353 13.141 35.261 1.00 94.94 260 THR A N 1
ATOM 2117 C CA . THR A 1 260 ? -22.909 13.870 34.117 1.00 94.94 260 THR A CA 1
ATOM 2118 C C . THR A 1 260 ? -23.430 12.909 33.052 1.00 94.94 260 THR A C 1
ATOM 2120 O O . THR A 1 260 ? -22.898 11.821 32.818 1.00 94.94 260 THR A O 1
ATOM 2123 N N . ARG A 1 261 ? -24.500 13.313 32.360 1.00 91.06 261 ARG A N 1
ATOM 2124 C CA . ARG A 1 261 ? -25.091 12.510 31.286 1.00 91.06 261 ARG A CA 1
ATOM 2125 C C . ARG A 1 261 ? -24.212 12.559 30.031 1.00 91.06 261 ARG A C 1
ATOM 2127 O O . ARG A 1 261 ? -24.092 13.602 29.392 1.00 91.06 261 ARG A O 1
ATOM 2134 N N . PHE A 1 262 ? -23.664 11.415 29.627 1.00 92.44 262 PHE A N 1
ATOM 2135 C CA . PHE A 1 262 ? -22.898 11.274 28.387 1.00 92.44 262 PHE A CA 1
ATOM 2136 C C . PHE A 1 262 ? -23.808 10.908 27.203 1.00 92.44 262 PHE A C 1
ATOM 2138 O O . PHE A 1 262 ? -24.324 9.796 27.138 1.00 92.44 262 PHE A O 1
ATOM 2145 N N . ASN A 1 263 ? -23.998 11.835 26.257 1.00 92.31 263 ASN A N 1
ATOM 2146 C CA . ASN A 1 263 ? -24.902 11.656 25.106 1.00 92.31 263 ASN A CA 1
ATOM 2147 C C . ASN A 1 263 ? -24.180 11.439 23.761 1.00 92.31 263 ASN A C 1
ATOM 2149 O O . ASN A 1 263 ? -24.830 11.428 22.717 1.00 92.31 263 ASN A O 1
ATOM 2153 N N . ALA A 1 264 ? -22.849 11.307 23.742 1.00 91.19 264 ALA A N 1
ATOM 2154 C CA . ALA A 1 264 ? -22.127 11.146 22.482 1.00 91.19 264 ALA A CA 1
ATOM 2155 C C . ALA A 1 264 ? -22.259 9.702 21.954 1.00 91.19 264 ALA A C 1
ATOM 2157 O O . ALA A 1 264 ? -21.916 8.762 22.680 1.00 91.19 264 ALA A O 1
ATOM 2158 N N . PRO A 1 265 ? -22.700 9.498 20.698 1.00 91.44 265 PRO A N 1
ATOM 2159 C CA . PRO A 1 265 ? -22.796 8.163 20.118 1.00 91.44 265 PRO A CA 1
ATOM 2160 C C . PRO A 1 265 ? -21.405 7.526 19.964 1.00 91.44 265 PRO A C 1
ATOM 2162 O O . PRO A 1 265 ? -20.407 8.253 19.874 1.00 91.44 265 PRO A O 1
ATOM 2165 N N . PRO A 1 266 ? -21.319 6.184 19.926 1.00 90.56 266 PRO A N 1
ATOM 2166 C CA . PRO A 1 266 ? -20.064 5.500 19.646 1.00 90.56 266 PRO A CA 1
ATOM 2167 C C . PRO A 1 266 ? -19.509 5.907 18.272 1.00 90.56 266 PRO A C 1
ATOM 2169 O O . PRO A 1 266 ? -20.285 6.169 17.347 1.00 90.56 266 PRO A O 1
ATOM 2172 N N . PRO A 1 267 ? -18.176 5.954 18.104 1.00 91.06 267 PRO A N 1
ATOM 2173 C CA . PRO A 1 267 ? -17.578 6.303 16.828 1.00 91.06 267 PRO A CA 1
ATOM 2174 C C . PRO A 1 267 ? -17.916 5.235 15.781 1.00 91.06 267 PRO A C 1
ATOM 2176 O O . PRO A 1 267 ? -17.626 4.046 15.941 1.00 91.06 267 PRO A O 1
ATOM 2179 N N . LEU A 1 268 ? -18.521 5.679 14.682 1.00 89.31 268 LEU A N 1
ATOM 2180 C CA . LEU A 1 268 ? -18.765 4.865 13.500 1.00 89.31 268 LEU A CA 1
ATOM 2181 C C . LEU A 1 268 ? -17.817 5.330 12.401 1.00 89.31 268 LEU A C 1
ATOM 2183 O O . LEU A 1 268 ? -17.853 6.482 11.975 1.00 89.31 268 LEU A O 1
ATOM 2187 N N . PHE A 1 269 ? -16.947 4.429 11.955 1.00 84.25 269 PHE A N 1
ATOM 2188 C CA . PHE A 1 269 ? -16.135 4.671 10.773 1.00 84.25 269 PHE A CA 1
ATOM 2189 C C . PHE A 1 269 ? -16.925 4.215 9.568 1.00 84.25 269 PHE A C 1
ATOM 2191 O O . PHE A 1 269 ? -17.106 3.012 9.358 1.00 84.25 269 PHE A O 1
ATOM 2198 N N . ASP A 1 270 ? -17.408 5.183 8.799 1.00 73.19 270 ASP A N 1
ATOM 2199 C CA . ASP A 1 270 ? -18.139 4.865 7.595 1.00 73.19 270 ASP A CA 1
ATOM 2200 C C . ASP A 1 270 ? -17.174 4.254 6.573 1.00 73.19 270 ASP A C 1
ATOM 2202 O O . ASP A 1 270 ? -16.248 4.897 6.076 1.00 73.19 270 ASP A O 1
ATOM 2206 N N . THR A 1 271 ? -17.345 2.959 6.322 1.00 62.81 271 THR A N 1
ATOM 2207 C CA . THR A 1 271 ? -16.653 2.251 5.235 1.00 62.81 271 THR A CA 1
ATOM 2208 C C . THR A 1 271 ? -17.489 2.276 3.954 1.00 62.81 271 THR A C 1
ATOM 2210 O O . THR A 1 271 ? -17.116 1.645 2.963 1.00 62.81 271 THR A O 1
ATOM 2213 N N . ALA A 1 272 ? -18.641 2.960 3.977 1.00 50.53 272 ALA A N 1
ATOM 2214 C CA . ALA A 1 272 ? -19.614 3.000 2.896 1.00 50.53 272 ALA A CA 1
ATOM 2215 C C . ALA A 1 272 ? -19.643 4.314 2.102 1.00 50.53 272 ALA A C 1
ATOM 2217 O O . ALA A 1 272 ? -20.556 4.464 1.295 1.00 50.53 272 ALA A O 1
ATOM 2218 N N . GLY A 1 273 ? -18.646 5.192 2.280 1.00 48.31 273 GLY A N 1
ATOM 2219 C CA . GLY A 1 273 ? -18.422 6.327 1.376 1.00 48.31 273 GLY A CA 1
ATOM 2220 C C . GLY A 1 273 ? -18.341 5.909 -0.088 1.00 48.31 273 GLY A C 1
ATOM 2221 O O . GLY A 1 273 ? -17.774 4.820 -0.363 1.00 48.31 273 GLY A O 1
#